Protein AF-S6B2M9-F1 (afdb_monomer)

Organism: Babesia bovis (NCBI:txid5865)

Mean predicted aligned error: 13.44 Å

Radius of gyration: 29.84 Å; Cα contacts (8 Å, |Δi|>4): 274; chains: 1; bounding box: 76×52×70 Å

Foldseek 3Di:
DDDDDDDDDPPDDVQVVQQVVQVVVVNGGGDDDDDDQDDQLDGPVRLDDDPVLVVVQVVCCVPVVDNPSVPSNDDDPLSNQVPFWEWEFDLQCLLVVLVQDFDKLVGTDDTDAPDDAQGWHFYAYPVGHTFAIWGAHDHPVCSVPDPIDGGTGGPGGDDHHPPGDNPPQVPPLSVVLVVCVVVVCADPVSDGDPSHDVCNVPPPDPPDDPDDPVVVVVVVPDDDDDDDDDDDDD

InterPro domains:
  IPR002478 PUA domain [PF01472] (85-158)
  IPR002478 PUA domain [SM00359] (85-159)
  IPR004521 Uncharacterised domain CHP00451 [TIGR00451] (76-151)
  IPR004802 tRNA pseudouridine synthase B family [PTHR23127] (2-219)
  IPR004802 tRNA pseudouridine synthase B family [TIGR00425] (3-169)
  IPR015947 PUA-like superfamily [SSF88697] (84-164)
  IPR020103 Pseudouridine synthase, catalytic domain superfamily [SSF55120] (2-82)
  IPR032819 tRNA pseudouridylate synthase B, C-terminal [PF16198] (15-81)
  IPR036974 PUA domain superfamily [G3DSA:2.30.130.10] (77-168)

Secondary structure (DSSP, 8-state):
---------TT--HHHHHHHHHHHTTS----------EETTEETTTT---HHHHHHHHHHHHHH---HHHHHHS--GGGGGTTSEEEEEPHHHHHHHHTTPPEEGGGEEEE-TTPPTT-EEEEE-TT--EEEEEEESS-HHHHHH-SSSEEEEEEEE-SPTTSS---TT-SHHHHHHHHHHHTTSB-TT--B-TT--HHHHHSS-----SS-THHHHHHHS---------PPP-

Solvent-accessible surface area (backbone atoms only — not comparable to full-atom values): 14420 Å² total; per-residue (Å²): 139,87,86,85,89,84,88,76,65,92,89,65,58,63,58,58,51,33,34,52,53,11,58,76,70,71,75,61,44,72,69,87,80,88,82,85,60,63,57,92,77,45,39,64,83,64,77,67,78,54,75,64,58,53,51,54,24,52,53,42,32,75,75,70,67,46,59,69,56,40,60,66,72,52,73,68,72,57,65,71,50,72,85,41,52,46,32,30,37,36,70,66,44,48,33,50,38,39,75,63,44,63,42,37,44,89,35,55,72,47,71,46,85,82,42,45,69,67,34,68,30,34,35,24,40,90,85,65,50,58,40,28,36,25,33,24,63,40,29,42,73,52,64,74,71,50,86,75,55,63,40,26,44,68,75,44,68,67,36,68,70,71,81,37,68,84,48,80,70,64,46,78,66,43,45,46,50,53,50,35,34,76,68,67,32,26,41,98,90,63,50,87,46,96,70,41,60,69,64,70,74,64,51,87,78,75,74,70,71,93,66,58,77,69,58,59,53,56,69,71,56,77,78,82,95,77,82,83,81,84,78,77,93,127

Nearest PDB structures (foldseek):
  8ouf-assembly1_C  TM=8.245E-01  e=5.187E-27  Homo sapiens
  8ouf-assembly1_G  TM=9.276E-01  e=8.550E-25  Homo sapiens
  7v9a-assembly1_C  TM=8.077E-01  e=1.267E-26  Homo sapiens
  3uai-assembly1_A  TM=8.338E-01  e=1.849E-25  Saccharomyces cerevisiae S288C
  7trc-assembly1_G  TM=9.290E-01  e=9.662E-24  Homo sapiens

pLDDT: mean 82.35, std 19.16, range [28.83, 96.75]

Sequence (234 aa):
MATFWVRCEAGTYIRTLCIHLGLLLGCGAHMQELRRVKSGHISEYDNMVTMHDVLDAQYLLDNTNDESYIRRVISPLERLLTDYKRIVVKDSCVNAICYGAKLMVPGVLRFENGIELHEQIVLITTKGEAIALGIAQMPTAVIASVDHGVVSVIKRVIMDRDTYSLRWGFGPRATEKKRLQSAGLLDEHGKPNEKTPASWTKSEGYLPPMIGEDAKKRVQEGEPEEDAPKSLKR

Structure (mmCIF, N/CA/C/O backbone):
data_AF-S6B2M9-F1
#
_entry.id   AF-S6B2M9-F1
#
loop_
_atom_site.group_PDB
_atom_site.id
_atom_site.type_symbol
_atom_site.label_atom_id
_atom_site.label_alt_id
_atom_site.label_comp_id
_atom_site.label_asym_id
_atom_site.label_entity_id
_atom_site.label_seq_id
_atom_site.pdbx_PDB_ins_code
_atom_site.Cartn_x
_atom_site.Cartn_y
_atom_site.Cartn_z
_atom_site.occupancy
_atom_site.B_iso_or_equiv
_atom_site.auth_seq_id
_atom_site.auth_comp_id
_atom_site.auth_asym_id
_atom_site.auth_atom_id
_atom_site.pdbx_PDB_model_num
ATOM 1 N N . MET A 1 1 ? -29.572 2.192 27.392 1.00 81.00 1 MET A N 1
ATOM 2 C CA . MET A 1 1 ? -28.198 2.092 26.855 1.00 81.00 1 MET A CA 1
ATOM 3 C C . MET A 1 1 ? -28.274 1.324 25.548 1.00 81.00 1 MET A C 1
ATOM 5 O O . MET A 1 1 ? -28.923 0.287 25.538 1.00 81.00 1 MET A O 1
ATOM 9 N N . ALA A 1 2 ? -27.713 1.852 24.460 1.00 89.50 2 ALA A N 1
ATOM 10 C CA . ALA A 1 2 ? -27.767 1.224 23.140 1.00 89.50 2 ALA A CA 1
ATOM 11 C C . ALA A 1 2 ? -26.347 1.057 22.590 1.00 89.50 2 ALA A C 1
ATOM 13 O O . ALA A 1 2 ? -25.556 1.996 22.638 1.00 89.50 2 ALA A O 1
ATOM 14 N N . THR A 1 3 ? -26.042 -0.129 22.069 1.00 94.25 3 THR A N 1
ATOM 15 C CA . THR A 1 3 ? -24.776 -0.456 21.403 1.00 94.25 3 THR A CA 1
ATOM 16 C C . THR A 1 3 ? -25.077 -0.854 19.967 1.00 94.25 3 THR A C 1
ATOM 18 O O . THR A 1 3 ? -25.912 -1.729 19.742 1.00 94.25 3 THR A O 1
ATOM 21 N N . PHE A 1 4 ? -24.415 -0.233 18.995 1.00 94.69 4 PHE A N 1
ATOM 22 C CA . PHE A 1 4 ? -24.618 -0.535 17.580 1.00 94.69 4 PHE A CA 1
ATOM 23 C C . PHE A 1 4 ? -23.295 -0.517 16.818 1.00 94.69 4 PHE A C 1
ATOM 25 O O . PHE A 1 4 ? -22.338 0.148 17.215 1.00 94.69 4 PHE A O 1
ATOM 32 N N . TRP A 1 5 ? -23.257 -1.253 15.709 1.00 95.12 5 TRP A N 1
ATOM 33 C CA . TRP A 1 5 ? -22.136 -1.252 14.780 1.00 95.12 5 TRP A CA 1
ATOM 34 C C . TRP A 1 5 ? -22.436 -0.321 13.608 1.00 95.12 5 TRP A C 1
ATOM 36 O O . TRP A 1 5 ? -23.552 -0.307 13.089 1.00 95.12 5 TRP A O 1
ATOM 46 N N . VAL A 1 6 ? -21.442 0.456 13.182 1.00 95.38 6 VAL A N 1
ATOM 47 C CA . VAL A 1 6 ? -21.587 1.426 12.095 1.00 95.38 6 VAL A CA 1
ATOM 48 C C . VAL A 1 6 ? -20.388 1.354 11.157 1.00 95.38 6 VAL A C 1
ATOM 50 O O . VAL A 1 6 ? -19.236 1.406 11.589 1.00 95.38 6 VAL A O 1
ATOM 53 N N . ARG A 1 7 ? -20.665 1.262 9.852 1.00 94.94 7 ARG A N 1
ATOM 54 C CA . ARG A 1 7 ? -19.686 1.479 8.784 1.00 94.94 7 ARG A CA 1
ATOM 55 C C . ARG A 1 7 ? -19.951 2.841 8.173 1.00 94.94 7 ARG A C 1
ATOM 57 O O . ARG A 1 7 ? -21.051 3.101 7.701 1.00 94.94 7 ARG A O 1
ATOM 64 N N . CYS A 1 8 ? -18.941 3.692 8.183 1.00 94.75 8 CYS A N 1
ATOM 65 C CA . CYS A 1 8 ? -19.037 5.052 7.681 1.00 94.75 8 CYS A CA 1
ATOM 66 C C . CYS A 1 8 ? -17.815 5.399 6.831 1.00 94.75 8 CYS A C 1
ATOM 68 O O . CYS A 1 8 ? -16.776 4.740 6.916 1.00 94.75 8 CYS A O 1
ATOM 70 N N . GLU A 1 9 ? -17.942 6.444 6.020 1.00 95.00 9 GLU A N 1
ATOM 71 C CA . GLU A 1 9 ? -16.821 7.012 5.277 1.00 95.00 9 GLU A CA 1
ATOM 72 C C . GLU A 1 9 ? -15.861 7.757 6.222 1.00 95.00 9 GLU A C 1
ATOM 74 O O . GLU A 1 9 ? -16.238 8.182 7.326 1.00 95.00 9 GLU A O 1
ATOM 79 N N . ALA A 1 10 ? -14.606 7.915 5.794 1.00 92.25 10 ALA A N 1
ATOM 80 C CA . ALA A 1 10 ? -13.630 8.739 6.493 1.00 92.25 10 ALA A CA 1
ATOM 81 C C . ALA A 1 10 ? -14.160 10.174 6.668 1.00 92.25 10 ALA A C 1
ATOM 83 O O . ALA A 1 10 ? -14.738 10.751 5.755 1.00 92.25 10 ALA A O 1
ATOM 84 N N . GLY A 1 11 ? -13.972 10.746 7.859 1.00 93.56 11 GLY A N 1
ATOM 85 C CA . GLY A 1 11 ? -14.482 12.082 8.197 1.00 93.56 11 GLY A CA 1
ATOM 86 C C . GLY A 1 11 ? -15.878 12.101 8.831 1.00 93.56 11 GLY A C 1
ATOM 87 O O . GLY A 1 11 ? -16.334 13.159 9.257 1.00 93.56 11 GLY A O 1
ATOM 88 N N . THR A 1 12 ? -16.545 10.952 8.974 1.00 94.62 12 THR A N 1
ATOM 89 C CA . THR A 1 12 ? -17.842 10.892 9.665 1.00 94.62 12 THR A CA 1
ATOM 90 C C . THR A 1 12 ? -17.681 11.082 11.178 1.00 94.62 12 THR A C 1
ATOM 92 O O . THR A 1 12 ? -16.989 10.316 11.851 1.00 94.62 12 THR A O 1
ATOM 95 N N . TYR A 1 13 ? -18.377 12.069 11.746 1.00 95.69 13 TYR A N 1
ATOM 96 C CA . TYR A 1 13 ? -18.369 12.343 13.185 1.00 95.69 13 TYR A CA 1
ATOM 97 C C . TYR A 1 13 ? -19.418 11.499 13.925 1.00 95.69 13 TYR A C 1
ATOM 99 O O . TYR A 1 13 ? -20.584 11.883 14.030 1.00 95.69 13 TYR A O 1
ATOM 107 N N . ILE A 1 14 ? -18.995 10.370 14.507 1.00 95.75 14 ILE A N 1
ATOM 108 C CA . ILE A 1 14 ? -19.893 9.452 15.242 1.00 95.75 14 ILE A CA 1
ATOM 109 C C . ILE A 1 14 ? -20.592 10.131 16.429 1.00 95.75 14 ILE A C 1
ATOM 111 O O . ILE A 1 14 ? -21.757 9.861 16.702 1.00 95.75 14 ILE A O 1
ATOM 115 N N . ARG A 1 15 ? -19.931 11.083 17.097 1.00 95.50 15 ARG A N 1
ATOM 116 C CA . ARG A 1 15 ? -20.553 11.865 18.177 1.00 95.50 15 ARG A CA 1
ATOM 117 C C . ARG A 1 15 ? -21.795 12.622 17.694 1.00 95.50 15 ARG A C 1
ATOM 119 O O . ARG A 1 15 ? -22.823 12.595 18.363 1.00 95.50 15 ARG A O 1
ATOM 126 N N . THR A 1 16 ? -21.696 13.270 16.535 1.00 95.56 16 THR A N 1
ATOM 127 C CA . THR A 1 16 ? -22.800 14.017 15.920 1.00 95.56 16 THR A CA 1
ATOM 128 C C . THR A 1 16 ? -23.916 13.075 15.480 1.00 95.56 16 THR A C 1
ATOM 130 O O . THR A 1 16 ? -25.085 13.377 15.697 1.00 95.56 16 THR A O 1
ATOM 133 N N . LEU A 1 17 ? -23.566 11.895 14.955 1.00 95.00 17 LEU A N 1
ATOM 134 C CA . LEU A 1 17 ? -24.538 10.851 14.629 1.00 95.00 17 LEU A CA 1
ATOM 135 C C . LEU A 1 17 ? -25.362 10.438 15.860 1.00 95.00 17 LEU A C 1
ATOM 137 O O . LEU A 1 17 ? -26.585 10.366 15.768 1.00 95.00 17 LEU A O 1
ATOM 141 N N . CYS A 1 18 ? -24.725 10.230 17.017 1.00 95.19 18 CYS A N 1
ATOM 142 C CA . CYS A 1 18 ? -25.442 9.913 18.256 1.00 95.19 18 CYS A CA 1
ATOM 143 C C . CYS A 1 18 ? -26.417 11.029 18.661 1.00 95.19 18 CYS A C 1
ATOM 145 O O . CYS A 1 18 ? -27.552 10.733 19.021 1.00 95.19 18 CYS A O 1
ATOM 147 N N . ILE A 1 19 ? -26.014 12.300 18.551 1.00 95.75 19 ILE A N 1
ATOM 148 C CA . ILE A 1 19 ? -26.897 13.444 18.839 1.00 95.75 19 ILE A CA 1
ATOM 149 C C . ILE A 1 19 ? -28.095 13.454 17.882 1.00 95.75 19 ILE A C 1
ATOM 151 O O . ILE A 1 19 ? -29.233 13.583 18.327 1.00 95.75 19 ILE A O 1
ATOM 155 N N . HIS A 1 20 ? -27.861 13.267 16.580 1.00 96.00 20 HIS A N 1
ATOM 156 C CA . HIS A 1 20 ? -28.924 13.242 15.571 1.00 96.00 20 HIS A CA 1
ATOM 157 C C . HIS A 1 20 ? -29.923 12.104 15.812 1.00 96.00 20 HIS A C 1
ATOM 159 O O . HIS A 1 20 ? -31.129 12.325 15.717 1.00 96.00 20 HIS A O 1
ATOM 165 N N . LEU A 1 21 ? -29.448 10.911 16.185 1.00 94.62 21 LEU A N 1
ATOM 166 C CA . LEU A 1 21 ? -30.315 9.794 16.575 1.00 94.62 21 LEU A CA 1
ATOM 167 C C . LEU A 1 21 ? -31.164 10.141 17.804 1.00 94.62 21 LEU A C 1
ATOM 169 O O . LEU A 1 21 ? -32.352 9.834 17.841 1.00 94.62 21 LEU A O 1
ATOM 173 N N . GLY A 1 22 ? -30.581 10.830 18.785 1.00 95.06 22 GLY A N 1
ATOM 174 C CA . GLY A 1 22 ? -31.303 11.311 19.961 1.00 95.06 22 GLY A CA 1
ATOM 175 C C . GLY A 1 22 ? -32.384 12.344 19.646 1.00 95.06 22 GLY A C 1
ATOM 176 O O . GLY A 1 22 ? -33.454 12.304 20.251 1.00 95.06 22 GLY A O 1
ATOM 177 N N . LEU A 1 23 ? -32.124 13.246 18.692 1.00 95.94 23 LEU A N 1
ATOM 178 C CA . LEU A 1 23 ? -33.102 14.227 18.211 1.00 95.94 23 LEU A CA 1
ATOM 179 C C . LEU A 1 23 ? -34.256 13.549 17.459 1.00 95.94 23 LEU A C 1
ATOM 181 O O . LEU A 1 23 ? -35.411 13.880 17.704 1.00 95.94 23 LEU A O 1
ATOM 185 N N . LEU A 1 24 ? -33.956 12.564 16.603 1.00 96.12 24 LEU A N 1
ATOM 186 C CA . LEU A 1 24 ? -34.957 11.760 15.883 1.00 96.12 24 LEU A CA 1
ATOM 187 C C . LEU A 1 24 ? -35.875 10.971 16.827 1.00 96.12 24 LEU A C 1
ATOM 189 O O . LEU A 1 24 ? -37.061 10.826 16.551 1.00 96.12 24 LEU A O 1
ATOM 193 N N . LEU A 1 25 ? -35.333 10.475 17.940 1.00 95.19 25 LEU A N 1
ATOM 194 C CA . LEU A 1 25 ? -36.085 9.734 18.956 1.00 95.19 25 LEU A CA 1
ATOM 195 C C . LEU A 1 25 ? -36.820 10.641 19.960 1.00 95.19 25 LEU A C 1
ATOM 197 O O . LEU A 1 25 ? -37.611 10.145 20.758 1.00 95.19 25 LEU A O 1
ATOM 201 N N . GLY A 1 26 ? -36.552 11.950 19.965 1.00 95.19 26 GLY A N 1
ATOM 202 C CA . GLY A 1 26 ? -37.185 12.927 20.859 1.00 95.19 26 GLY A CA 1
ATOM 203 C C . GLY A 1 26 ? -36.723 12.890 22.324 1.00 95.19 26 GLY A C 1
ATOM 204 O O . GLY A 1 26 ? -37.100 13.766 23.096 1.00 95.19 26 GLY A O 1
ATOM 205 N N . CYS A 1 27 ? -35.895 11.920 22.723 1.00 94.31 27 CYS A N 1
ATOM 206 C CA . CYS A 1 27 ? -35.385 11.784 24.093 1.00 94.31 27 CYS A CA 1
ATOM 207 C C . CYS A 1 27 ? -33.998 12.412 24.315 1.00 94.31 27 CYS A C 1
ATOM 209 O O . CYS A 1 27 ? -33.579 12.573 25.460 1.00 94.31 27 CYS A O 1
ATOM 211 N N . GLY A 1 28 ? -33.292 12.778 23.239 1.00 93.56 28 GLY A N 1
ATOM 212 C CA . GLY A 1 28 ? -31.895 13.205 23.298 1.00 93.56 28 GLY A CA 1
ATOM 213 C C . GLY A 1 28 ? -30.932 12.031 23.522 1.00 93.56 28 GLY A C 1
ATOM 214 O O . GLY A 1 28 ? -31.248 11.041 24.177 1.00 93.56 28 GLY A O 1
ATOM 215 N N . ALA A 1 29 ? -29.730 12.122 22.954 1.00 95.00 29 ALA A N 1
ATOM 216 C CA . ALA A 1 29 ? -28.699 11.102 23.113 1.00 95.00 29 ALA A CA 1
ATOM 217 C C . ALA A 1 29 ? -27.304 11.723 23.035 1.00 95.00 29 ALA A C 1
ATOM 219 O O . ALA A 1 29 ? -27.078 12.723 22.354 1.00 95.00 29 ALA A O 1
ATOM 220 N N . HIS A 1 30 ? -26.361 11.107 23.739 1.00 94.62 30 HIS A N 1
ATOM 221 C CA . HIS A 1 30 ? -24.951 11.470 23.724 1.00 94.62 30 HIS A CA 1
ATOM 222 C C . HIS A 1 30 ? -24.101 10.204 23.611 1.00 94.62 30 HIS A C 1
ATOM 224 O O . HIS A 1 30 ? -24.553 9.098 23.908 1.00 94.62 30 HIS A O 1
ATOM 230 N N . MET A 1 31 ? -22.870 10.360 23.130 1.00 95.88 31 MET A N 1
ATOM 231 C CA . MET A 1 31 ? -21.942 9.246 22.964 1.00 95.88 31 MET A CA 1
ATOM 232 C C . MET A 1 31 ? -21.274 8.929 24.303 1.00 95.88 31 MET A C 1
ATOM 234 O O . MET A 1 31 ? -20.547 9.773 24.822 1.00 95.88 31 MET A O 1
ATOM 238 N N . GLN A 1 32 ? -21.510 7.725 24.821 1.00 95.25 32 GLN A N 1
ATOM 239 C CA . GLN A 1 32 ? -20.906 7.248 26.067 1.00 95.25 32 GLN A CA 1
ATOM 240 C C . GLN A 1 32 ? -19.494 6.698 25.823 1.00 95.25 32 GLN A C 1
ATOM 242 O O . GLN A 1 32 ? -18.523 7.178 26.395 1.00 95.25 32 GLN A O 1
ATOM 247 N N . GLU A 1 33 ? -19.375 5.727 24.917 1.00 96.06 33 GLU A N 1
ATOM 248 C CA . GLU A 1 33 ? -18.121 5.055 24.571 1.00 96.06 33 GLU A CA 1
ATOM 249 C C . GLU A 1 33 ? -18.022 4.870 23.056 1.00 96.06 33 GLU A C 1
ATOM 251 O O . GLU A 1 33 ? -19.031 4.783 22.351 1.00 96.06 33 GLU A O 1
ATOM 256 N N . LEU A 1 34 ? -16.791 4.821 22.546 1.00 95.75 34 LEU A N 1
ATOM 257 C CA . LEU A 1 34 ? -16.508 4.581 21.136 1.00 95.75 34 LEU A CA 1
ATOM 258 C C . LEU A 1 34 ? -15.269 3.701 21.004 1.00 95.75 34 LEU A C 1
ATOM 260 O O . LEU A 1 34 ? -14.184 4.075 21.443 1.00 95.75 34 LEU A O 1
ATOM 264 N N . ARG A 1 35 ? -15.421 2.569 20.316 1.00 95.19 35 ARG A N 1
ATOM 265 C CA . ARG A 1 35 ? -14.314 1.700 19.914 1.00 95.19 35 ARG A CA 1
ATOM 266 C C . ARG A 1 35 ? -14.255 1.623 18.394 1.00 95.19 35 ARG A C 1
ATOM 268 O O . ARG A 1 35 ? -15.231 1.255 17.745 1.00 95.19 35 ARG A O 1
ATOM 275 N N . ARG A 1 36 ? -13.098 1.944 17.814 1.00 95.19 36 ARG A N 1
ATOM 276 C CA . ARG A 1 36 ? -12.859 1.784 16.374 1.00 95.19 36 ARG A CA 1
ATOM 277 C C . ARG A 1 36 ? -12.379 0.361 16.091 1.00 95.19 36 ARG A C 1
ATOM 279 O O . ARG A 1 36 ? -11.248 0.028 16.415 1.00 95.19 36 ARG A O 1
ATOM 286 N N . VAL A 1 37 ? -13.238 -0.440 15.465 1.00 94.81 37 VAL A N 1
ATOM 287 C CA . VAL A 1 37 ? -12.990 -1.865 15.161 1.00 94.81 37 VAL A CA 1
ATOM 288 C C . VAL A 1 37 ? -12.178 -2.068 13.872 1.00 94.81 37 VAL A C 1
ATOM 290 O O . VAL A 1 37 ? -11.479 -3.067 13.719 1.00 94.81 37 VAL A O 1
ATOM 293 N N . LYS A 1 38 ? -12.251 -1.121 12.926 1.00 93.50 38 LYS A N 1
ATOM 294 C CA . LYS A 1 38 ? -11.555 -1.199 11.633 1.00 93.50 38 LYS A CA 1
ATOM 295 C C . LYS A 1 38 ? -11.110 0.181 11.155 1.00 93.50 38 LYS A C 1
ATOM 297 O O . LYS A 1 38 ? -11.831 1.162 11.331 1.00 93.50 38 LYS A O 1
ATOM 302 N N . SER A 1 39 ? -9.937 0.247 10.533 1.00 91.81 39 SER A N 1
ATOM 303 C CA . SER A 1 39 ? -9.416 1.434 9.854 1.00 91.81 39 SER A CA 1
ATOM 304 C C . SER A 1 39 ? -8.766 1.026 8.535 1.00 91.81 39 SER A C 1
ATOM 306 O O . SER A 1 39 ? -7.741 0.346 8.526 1.00 91.81 39 SER A O 1
ATOM 308 N N . GLY A 1 40 ? -9.362 1.432 7.410 1.00 88.75 40 GLY A N 1
ATOM 309 C CA . GLY A 1 40 ? -8.912 0.999 6.086 1.00 88.75 40 GLY A CA 1
ATOM 310 C C . GLY A 1 40 ? -8.910 -0.527 5.974 1.00 88.75 40 GLY A C 1
ATOM 311 O O . GLY A 1 40 ? -9.939 -1.167 6.196 1.00 88.75 40 GLY A O 1
ATOM 312 N N . HIS A 1 41 ? -7.747 -1.098 5.667 1.00 86.75 41 HIS A N 1
ATOM 313 C CA . HIS A 1 41 ? -7.544 -2.542 5.534 1.00 86.75 41 HIS A CA 1
ATOM 314 C C . HIS A 1 41 ? -7.137 -3.264 6.828 1.00 86.75 41 HIS A C 1
ATOM 316 O O . HIS A 1 41 ? -6.983 -4.478 6.806 1.00 86.75 41 HIS A O 1
ATOM 322 N N . ILE A 1 42 ? -7.002 -2.553 7.952 1.00 91.12 42 ILE A N 1
ATOM 323 C CA . ILE A 1 42 ? -6.607 -3.143 9.238 1.00 91.12 42 ILE A CA 1
ATOM 324 C C . ILE A 1 42 ? -7.829 -3.235 10.153 1.00 91.12 42 ILE A C 1
ATOM 326 O O . ILE A 1 42 ? -8.464 -2.217 10.454 1.00 91.12 42 ILE A O 1
ATOM 330 N N . SER A 1 43 ? -8.159 -4.445 10.600 1.00 92.25 43 SER A N 1
ATOM 331 C CA . SER A 1 43 ? -9.145 -4.698 11.654 1.00 92.25 43 SER A CA 1
ATOM 332 C C . SER A 1 43 ? -8.483 -5.031 12.995 1.00 92.25 43 SER A C 1
ATOM 334 O O . SER A 1 43 ? -7.283 -5.285 13.068 1.00 92.25 43 SER A O 1
ATOM 336 N N . GLU A 1 44 ? -9.270 -5.050 14.071 1.00 93.12 44 GLU A N 1
ATOM 337 C CA . GLU A 1 44 ? -8.800 -5.456 15.404 1.00 93.12 44 GLU A CA 1
ATOM 338 C C . GLU A 1 44 ? -8.314 -6.913 15.484 1.00 93.12 44 GLU A C 1
ATOM 340 O O . GLU A 1 44 ? -7.566 -7.259 16.395 1.00 93.12 44 GLU A O 1
ATOM 345 N N . TYR A 1 45 ? -8.699 -7.754 14.522 1.00 91.06 45 TYR A N 1
ATOM 346 C CA . TYR A 1 45 ? -8.255 -9.145 14.429 1.00 91.06 45 TYR A CA 1
ATOM 347 C C . TYR A 1 45 ? -6.935 -9.290 13.651 1.00 91.06 45 TYR A C 1
ATOM 349 O O . TYR A 1 45 ? -6.273 -10.323 13.740 1.00 91.06 45 TYR A O 1
ATOM 357 N N . ASP A 1 46 ? -6.513 -8.248 12.928 1.00 87.12 46 ASP A N 1
ATOM 358 C CA . ASP A 1 46 ? -5.354 -8.273 12.031 1.00 87.12 46 ASP A CA 1
ATOM 359 C C . ASP A 1 46 ? -4.062 -7.842 12.743 1.00 87.12 46 ASP A C 1
ATOM 361 O O . ASP A 1 46 ? -3.437 -6.847 12.375 1.00 87.12 46 ASP A O 1
ATOM 365 N N . ASN A 1 47 ? -3.628 -8.622 13.741 1.00 89.00 47 ASN A N 1
ATOM 366 C CA . ASN A 1 47 ? -2.397 -8.377 14.513 1.00 89.00 47 ASN A CA 1
ATOM 367 C C . ASN A 1 47 ? -2.402 -7.019 15.248 1.00 89.00 47 ASN A C 1
ATOM 369 O O . ASN A 1 47 ? -1.473 -6.221 15.127 1.00 89.00 47 ASN A O 1
ATOM 373 N N . MET A 1 48 ? -3.472 -6.748 16.003 1.00 92.69 48 MET A N 1
ATOM 374 C CA . MET A 1 48 ? -3.545 -5.586 16.889 1.00 92.69 48 MET A CA 1
ATOM 375 C C . MET A 1 48 ? -2.615 -5.785 18.092 1.00 92.69 48 MET A C 1
ATOM 377 O O . MET A 1 48 ? -2.756 -6.753 18.836 1.00 92.69 48 MET A O 1
ATOM 381 N N . VAL A 1 49 ? -1.690 -4.847 18.281 1.00 94.31 49 VAL A N 1
ATOM 382 C CA . VAL A 1 49 ? -0.698 -4.847 19.365 1.00 94.31 49 VAL A CA 1
ATOM 383 C C . VAL A 1 49 ? -0.988 -3.743 20.374 1.00 94.31 49 VAL A C 1
ATOM 385 O O . VAL A 1 49 ? -1.588 -2.716 20.042 1.00 94.31 49 VAL A O 1
ATOM 388 N N . THR A 1 50 ? -0.566 -3.953 21.615 1.00 95.69 50 THR A N 1
ATOM 389 C CA . THR A 1 50 ? -0.667 -2.966 22.692 1.00 95.69 50 THR A CA 1
ATOM 390 C C . THR A 1 50 ? 0.642 -2.196 22.864 1.00 95.69 50 THR A C 1
ATOM 392 O O . THR A 1 50 ? 1.696 -2.602 22.383 1.00 95.69 50 THR A O 1
ATOM 395 N N . MET A 1 51 ? 0.596 -1.075 23.591 1.00 95.88 51 MET A N 1
ATOM 396 C CA . MET A 1 51 ? 1.809 -0.310 23.915 1.00 95.88 51 MET A CA 1
ATOM 397 C C . MET A 1 51 ? 2.794 -1.098 24.788 1.00 95.88 51 MET A C 1
ATOM 399 O O . MET A 1 51 ? 3.994 -0.850 24.715 1.00 95.88 51 MET A O 1
ATOM 403 N N . HIS A 1 52 ? 2.299 -2.046 25.587 1.00 96.69 52 HIS A N 1
ATOM 404 C CA . HIS A 1 52 ? 3.144 -2.933 26.384 1.00 96.69 52 HIS A CA 1
ATOM 405 C C . HIS A 1 52 ? 3.944 -3.879 25.484 1.00 96.69 52 HIS A C 1
ATOM 407 O O . HIS A 1 52 ? 5.155 -3.975 25.640 1.00 96.69 52 HIS A O 1
ATOM 413 N N . ASP A 1 53 ? 3.305 -4.456 24.462 1.00 95.19 53 ASP A N 1
ATOM 414 C CA . ASP A 1 53 ? 3.987 -5.338 23.505 1.00 95.19 53 ASP A CA 1
ATOM 415 C C . ASP A 1 53 ? 5.114 -4.609 22.755 1.00 95.19 53 ASP A C 1
ATOM 417 O O . ASP A 1 53 ? 6.168 -5.186 22.500 1.00 95.19 53 ASP A O 1
ATOM 421 N N . VAL A 1 54 ? 4.916 -3.326 22.424 1.00 95.81 54 VAL A N 1
ATOM 422 C CA . VAL A 1 54 ? 5.940 -2.491 21.771 1.00 95.81 54 VAL A CA 1
ATOM 423 C C . VAL A 1 54 ? 7.138 -2.255 22.696 1.00 95.81 54 VAL A C 1
ATOM 425 O O . VAL A 1 54 ? 8.280 -2.342 22.247 1.00 95.81 54 VAL A O 1
ATOM 428 N N . LEU A 1 55 ? 6.889 -1.968 23.978 1.00 96.00 55 LEU A N 1
ATOM 429 C CA . LEU A 1 55 ? 7.944 -1.764 24.974 1.00 96.00 55 LEU A CA 1
ATOM 430 C C . LEU A 1 55 ? 8.768 -3.039 25.176 1.00 96.00 55 LEU A C 1
ATOM 432 O O . LEU A 1 55 ? 9.997 -2.994 25.139 1.00 96.00 55 LEU A O 1
ATOM 436 N N . ASP A 1 56 ? 8.088 -4.170 25.339 1.00 95.00 56 ASP A N 1
ATOM 437 C CA . ASP A 1 56 ? 8.721 -5.469 25.552 1.00 95.00 56 ASP A CA 1
ATOM 438 C C . ASP A 1 56 ? 9.523 -5.906 24.315 1.00 95.00 56 ASP A C 1
ATOM 440 O O . ASP A 1 56 ? 10.628 -6.437 24.438 1.00 95.00 56 ASP A O 1
ATOM 444 N N . ALA A 1 57 ? 9.014 -5.623 23.110 1.00 94.81 57 ALA A N 1
ATOM 445 C CA . ALA A 1 57 ? 9.724 -5.872 21.856 1.00 94.81 57 ALA A CA 1
ATOM 446 C C . ALA A 1 57 ? 11.017 -5.071 21.733 1.00 94.81 57 ALA A C 1
ATOM 448 O O . ALA A 1 57 ? 12.037 -5.631 21.328 1.00 94.81 57 ALA A O 1
ATOM 449 N N . GLN A 1 58 ? 10.996 -3.796 22.116 1.00 95.00 58 GLN A N 1
ATOM 450 C CA . GLN A 1 58 ? 12.202 -2.977 22.117 1.00 95.00 58 GLN A CA 1
ATOM 451 C C . GLN A 1 58 ? 13.211 -3.470 23.164 1.00 95.00 58 GLN A C 1
ATOM 453 O O . GLN A 1 58 ? 14.394 -3.607 22.864 1.00 95.00 58 GLN A O 1
ATOM 458 N N . TYR A 1 59 ? 12.745 -3.805 24.371 1.00 95.19 59 TYR A N 1
ATOM 459 C CA . TYR A 1 59 ? 13.612 -4.292 25.443 1.00 95.19 59 TYR A CA 1
ATOM 460 C C . TYR A 1 59 ? 14.333 -5.597 25.071 1.00 95.19 59 TYR A C 1
ATOM 462 O O . TYR A 1 59 ? 15.525 -5.741 25.342 1.00 95.19 59 TYR A O 1
ATOM 470 N N . LEU A 1 60 ? 13.641 -6.557 24.449 1.00 94.50 60 LEU A N 1
ATOM 471 C CA . LEU A 1 60 ? 14.278 -7.800 24.002 1.00 94.50 60 LEU A CA 1
ATOM 472 C C . LEU A 1 60 ? 15.314 -7.549 22.905 1.00 94.50 60 LEU A C 1
ATOM 474 O O . LEU A 1 60 ? 16.409 -8.103 22.972 1.00 94.50 60 LEU A O 1
ATOM 478 N N . LEU A 1 61 ? 15.016 -6.670 21.947 1.00 94.69 61 LEU A N 1
ATOM 479 C CA . LEU A 1 61 ? 15.979 -6.309 20.911 1.00 94.69 61 LEU A CA 1
ATOM 480 C C . LEU A 1 61 ? 17.278 -5.761 21.525 1.00 94.69 61 LEU A C 1
ATOM 482 O O . LEU A 1 61 ? 18.359 -6.219 21.168 1.00 94.69 61 LEU A O 1
ATOM 486 N N . ASP A 1 62 ? 17.173 -4.855 22.497 1.00 95.69 62 ASP A N 1
ATOM 487 C CA . ASP A 1 62 ? 18.339 -4.192 23.089 1.00 95.69 62 ASP A CA 1
ATOM 488 C C . ASP A 1 62 ? 19.182 -5.124 23.980 1.00 95.69 62 ASP A C 1
ATOM 490 O O . ASP A 1 62 ? 20.405 -4.991 24.037 1.00 95.69 62 ASP A O 1
ATOM 494 N N . ASN A 1 63 ? 18.556 -6.083 24.673 1.00 95.94 63 ASN A N 1
ATOM 495 C CA . ASN A 1 63 ? 19.261 -6.950 25.628 1.00 95.94 63 ASN A CA 1
ATOM 496 C C . ASN A 1 63 ? 19.722 -8.283 25.039 1.00 95.94 63 ASN A C 1
ATOM 498 O O . ASN A 1 63 ? 20.777 -8.790 25.422 1.00 95.94 63 ASN A O 1
ATOM 502 N N . THR A 1 64 ? 18.927 -8.887 24.153 1.00 93.69 64 THR A N 1
ATOM 503 C CA . THR A 1 64 ? 19.197 -10.225 23.609 1.00 93.69 64 THR A CA 1
ATOM 504 C C . THR A 1 64 ? 19.503 -10.217 22.113 1.00 93.69 64 THR A C 1
ATOM 506 O O . THR A 1 64 ? 19.879 -11.265 21.590 1.00 93.69 64 THR A O 1
ATOM 509 N N . ASN A 1 65 ? 19.396 -9.066 21.428 1.00 91.94 65 ASN A N 1
ATOM 510 C CA . ASN A 1 65 ? 19.489 -8.943 19.965 1.00 91.94 65 ASN A CA 1
ATOM 511 C C . ASN A 1 65 ? 18.517 -9.872 19.208 1.00 91.94 65 ASN A C 1
ATOM 513 O O . ASN A 1 65 ? 18.770 -10.240 18.060 1.00 91.94 65 ASN A O 1
ATOM 517 N N . ASP A 1 66 ? 17.405 -10.272 19.833 1.00 92.62 66 ASP A N 1
ATOM 518 C CA . ASP A 1 66 ? 16.382 -11.075 19.163 1.00 92.62 66 ASP A CA 1
ATOM 519 C C . ASP A 1 66 ? 15.388 -10.172 18.415 1.00 92.62 66 ASP A C 1
ATOM 521 O O . ASP A 1 66 ? 14.590 -9.448 19.010 1.00 92.62 66 ASP A O 1
ATOM 525 N N . GLU A 1 67 ? 15.416 -10.235 17.083 1.00 93.62 67 GLU A N 1
ATOM 526 C CA . GLU A 1 67 ? 14.522 -9.465 16.212 1.00 93.62 67 GLU A CA 1
ATOM 527 C C . GLU A 1 67 ? 13.138 -10.110 16.016 1.00 93.62 67 GLU A C 1
ATOM 529 O O . GLU A 1 67 ? 12.258 -9.523 15.378 1.00 93.62 67 GLU A O 1
ATOM 534 N N . SER A 1 68 ? 12.917 -11.332 16.504 1.00 93.31 68 SER A N 1
ATOM 535 C CA . SER A 1 68 ? 11.689 -12.078 16.217 1.00 93.31 68 SER A CA 1
ATOM 536 C C . SER A 1 68 ? 10.436 -11.348 16.714 1.00 93.31 68 SER A C 1
ATOM 538 O O . SER A 1 68 ? 9.429 -11.270 16.002 1.00 93.31 68 SER A O 1
ATOM 540 N N . TYR A 1 69 ? 10.514 -10.747 17.905 1.00 93.19 69 TYR A N 1
ATOM 541 C CA . TYR A 1 69 ? 9.372 -10.086 18.523 1.00 93.19 69 TYR A CA 1
ATOM 542 C C . TYR A 1 69 ? 9.065 -8.730 17.875 1.00 93.19 69 TYR A C 1
ATOM 544 O O . TYR A 1 69 ? 7.912 -8.464 17.526 1.00 93.19 69 TYR A O 1
ATOM 552 N N . ILE A 1 70 ? 10.087 -7.917 17.582 1.00 94.38 70 ILE A N 1
ATOM 553 C CA . ILE A 1 70 ? 9.894 -6.619 16.914 1.00 94.38 70 ILE A CA 1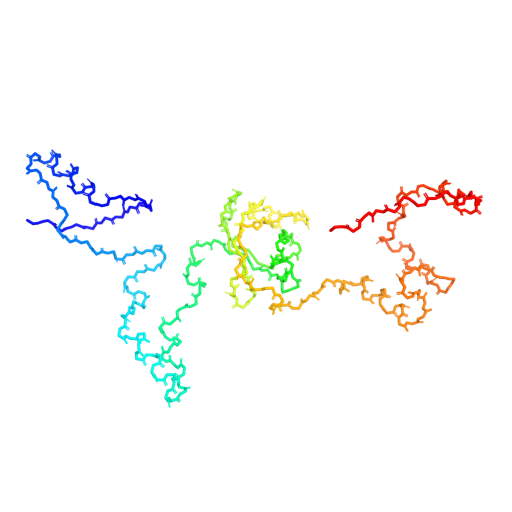
ATOM 554 C C . ILE A 1 70 ? 9.340 -6.784 15.489 1.00 94.38 70 ILE A C 1
ATOM 556 O O . ILE A 1 70 ? 8.446 -6.040 15.083 1.00 94.38 70 ILE A O 1
ATOM 560 N N . ARG A 1 71 ? 9.775 -7.819 14.754 1.00 93.06 71 ARG A N 1
ATOM 561 C CA . ARG A 1 71 ? 9.254 -8.152 13.414 1.00 93.06 71 ARG A CA 1
ATOM 562 C C . ARG A 1 71 ? 7.802 -8.637 13.430 1.00 93.06 71 ARG A C 1
ATOM 564 O O . ARG A 1 71 ? 7.136 -8.583 12.400 1.00 93.06 71 ARG A O 1
ATOM 571 N N . ARG A 1 72 ? 7.295 -9.111 14.573 1.00 91.38 72 ARG A N 1
ATOM 572 C CA . ARG A 1 72 ? 5.870 -9.432 14.753 1.00 91.38 72 ARG A CA 1
ATOM 573 C C . ARG A 1 72 ? 5.043 -8.181 15.039 1.00 91.38 72 ARG A C 1
ATOM 575 O O . ARG A 1 72 ? 3.918 -8.077 14.551 1.00 91.38 72 ARG A O 1
ATOM 582 N N . VAL A 1 73 ? 5.582 -7.255 15.831 1.00 94.06 73 VAL A N 1
ATOM 583 C CA . VAL A 1 73 ? 4.910 -5.998 16.191 1.00 94.06 73 VAL A CA 1
ATOM 584 C C . VAL A 1 73 ? 4.803 -5.070 14.979 1.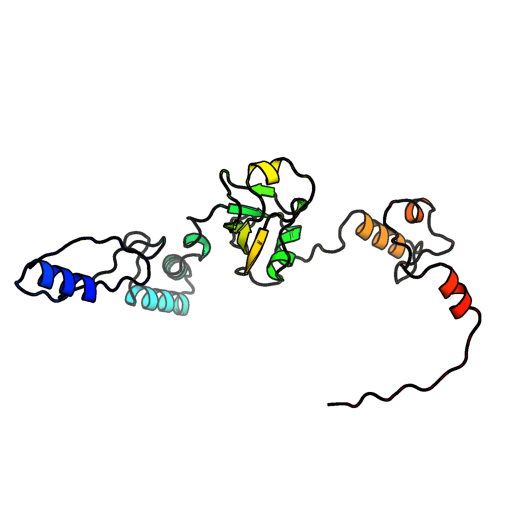00 94.06 73 VAL A C 1
ATOM 586 O O . VAL A 1 73 ? 3.740 -4.508 14.713 1.00 94.06 73 VAL A O 1
ATOM 589 N N . ILE A 1 74 ? 5.880 -4.943 14.203 1.00 93.38 74 ILE A N 1
ATOM 590 C CA . ILE A 1 74 ? 5.937 -4.070 13.029 1.00 93.38 74 ILE A CA 1
ATOM 591 C C . ILE A 1 74 ? 5.497 -4.845 11.787 1.00 93.38 74 ILE A C 1
AT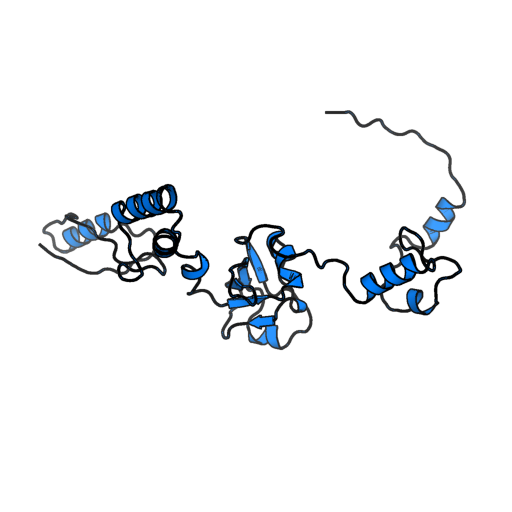OM 593 O O . ILE A 1 74 ? 6.161 -5.774 11.338 1.00 93.38 74 ILE A O 1
ATOM 597 N N . SER A 1 75 ? 4.372 -4.436 11.200 1.00 91.50 75 SER A N 1
ATOM 598 C CA . SER A 1 75 ? 3.892 -4.990 9.930 1.00 91.50 75 SER A CA 1
ATOM 599 C C . SER A 1 75 ? 4.432 -4.206 8.726 1.00 91.50 75 SER A C 1
ATOM 601 O O . SER A 1 75 ? 4.569 -2.983 8.814 1.00 91.50 75 SER A O 1
ATOM 603 N N . PRO A 1 76 ? 4.685 -4.871 7.584 1.00 93.19 76 PRO A N 1
ATOM 604 C CA . PRO A 1 76 ? 5.114 -4.204 6.358 1.00 93.19 76 PRO A CA 1
ATOM 605 C C . PRO A 1 76 ? 4.006 -3.305 5.790 1.00 93.19 76 PRO A C 1
ATOM 607 O O . PRO A 1 76 ? 2.813 -3.614 5.900 1.00 93.19 76 PRO A O 1
ATOM 610 N N . LEU A 1 77 ? 4.400 -2.198 5.155 1.00 92.19 77 LEU A N 1
ATOM 611 C CA . LEU A 1 77 ? 3.472 -1.186 4.636 1.00 92.19 77 LEU A CA 1
ATOM 612 C C . LEU A 1 77 ? 2.585 -1.722 3.505 1.00 92.19 77 LEU A C 1
ATOM 614 O O . LEU A 1 77 ? 1.465 -1.249 3.319 1.00 92.19 77 LEU A O 1
ATOM 618 N N . GLU A 1 78 ? 3.051 -2.746 2.788 1.00 92.69 78 GLU A N 1
ATOM 619 C CA . GLU A 1 78 ? 2.337 -3.446 1.720 1.00 92.69 78 GLU A CA 1
ATOM 620 C C . GLU A 1 78 ? 0.971 -3.962 2.185 1.00 92.69 78 GLU A C 1
ATOM 622 O O . GLU A 1 78 ? 0.029 -4.017 1.394 1.00 92.69 78 GLU A O 1
ATOM 627 N N . ARG A 1 79 ? 0.821 -4.274 3.481 1.00 91.31 79 ARG A N 1
ATOM 628 C CA . ARG A 1 79 ? -0.454 -4.715 4.065 1.00 91.31 79 ARG A CA 1
ATOM 629 C C . ARG A 1 79 ? -1.564 -3.667 3.916 1.00 91.31 79 ARG A C 1
ATOM 631 O O . ARG A 1 79 ? -2.731 -4.035 3.829 1.00 91.31 79 ARG A O 1
ATOM 638 N N . LEU A 1 80 ? -1.221 -2.379 3.859 1.00 91.12 80 LEU A N 1
ATOM 639 C CA . LEU A 1 80 ? -2.186 -1.293 3.655 1.00 91.12 80 LEU A CA 1
ATOM 640 C C . LEU A 1 80 ? -2.674 -1.187 2.205 1.00 91.12 80 LEU A C 1
ATOM 642 O O . LEU A 1 80 ? -3.679 -0.526 1.950 1.00 91.12 80 LEU A O 1
ATOM 646 N N . LEU A 1 81 ? -1.949 -1.791 1.260 1.00 91.81 81 LEU A N 1
ATOM 647 C CA . LEU A 1 81 ? -2.135 -1.591 -0.176 1.00 91.81 81 LEU A CA 1
ATOM 648 C C . LEU A 1 81 ? -2.825 -2.769 -0.872 1.00 91.81 81 LEU A C 1
ATOM 650 O O . LEU A 1 81 ? -2.888 -2.805 -2.096 1.00 91.81 81 LEU A O 1
ATOM 654 N N . THR A 1 82 ? -3.354 -3.720 -0.107 1.00 89.19 82 THR A N 1
ATOM 655 C CA . THR A 1 82 ? -3.949 -4.963 -0.617 1.00 89.19 82 THR A CA 1
ATOM 656 C C . THR A 1 82 ? -5.248 -4.766 -1.403 1.00 89.19 82 THR A C 1
ATOM 658 O O . THR A 1 82 ? -5.563 -5.613 -2.231 1.00 89.19 82 THR A O 1
ATOM 661 N N . ASP A 1 83 ? -5.964 -3.658 -1.187 1.00 90.31 83 ASP A N 1
ATOM 662 C CA . ASP A 1 83 ? -7.196 -3.306 -1.919 1.00 90.31 83 ASP A CA 1
ATOM 663 C C . ASP A 1 83 ? -6.936 -2.817 -3.347 1.00 90.31 83 ASP A C 1
ATOM 665 O O . ASP A 1 83 ? -7.796 -2.897 -4.221 1.00 90.31 83 ASP A O 1
ATOM 669 N N . TYR A 1 84 ? -5.760 -2.227 -3.573 1.00 93.44 84 TYR A N 1
ATOM 670 C CA . TYR A 1 84 ? -5.462 -1.565 -4.835 1.00 93.44 84 TYR A CA 1
ATOM 671 C C . TYR A 1 84 ? -5.108 -2.597 -5.896 1.00 93.44 84 TYR A C 1
ATOM 673 O O . TYR A 1 84 ? -4.342 -3.530 -5.649 1.00 93.44 84 TYR A O 1
ATOM 681 N N . LYS A 1 85 ? -5.589 -2.367 -7.120 1.00 95.00 85 LYS A N 1
ATOM 682 C CA . LYS A 1 85 ? -5.196 -3.171 -8.278 1.00 95.00 85 LYS A CA 1
ATOM 683 C C . LYS A 1 85 ? -3.703 -3.020 -8.541 1.00 95.00 85 LYS A C 1
ATOM 685 O O . LYS A 1 85 ? -3.148 -1.918 -8.482 1.00 95.00 85 LYS A O 1
ATOM 690 N N . ARG A 1 86 ? -3.050 -4.140 -8.835 1.00 95.31 86 ARG A N 1
ATOM 691 C CA . ARG A 1 86 ? -1.589 -4.238 -8.902 1.00 95.31 86 ARG A CA 1
ATOM 692 C C . ARG A 1 86 ? -1.082 -4.224 -10.337 1.00 95.31 86 ARG A C 1
ATOM 694 O O . ARG A 1 86 ? -1.621 -4.894 -11.218 1.00 95.31 86 ARG A O 1
ATOM 701 N N . ILE A 1 87 ? 0.029 -3.528 -10.550 1.00 95.94 87 ILE A N 1
ATOM 702 C CA . ILE A 1 87 ? 0.849 -3.652 -11.756 1.00 95.94 87 ILE A CA 1
ATOM 703 C C . ILE A 1 87 ? 2.265 -4.038 -11.339 1.00 95.94 87 ILE A C 1
ATOM 705 O O . ILE A 1 87 ? 2.930 -3.312 -10.602 1.00 95.94 87 ILE A O 1
ATOM 709 N N . VAL A 1 88 ? 2.727 -5.187 -11.827 1.00 96.38 88 VAL A N 1
ATOM 710 C CA . VAL A 1 88 ? 4.094 -5.666 -11.625 1.00 96.38 88 VAL A CA 1
ATOM 711 C C . VAL A 1 88 ? 4.998 -4.995 -12.645 1.00 96.38 88 VAL A C 1
ATOM 713 O O . VAL A 1 88 ? 4.801 -5.132 -13.856 1.00 96.38 88 VAL A O 1
ATOM 716 N N . VAL A 1 89 ? 6.007 -4.291 -12.150 1.00 95.00 89 VAL A N 1
ATOM 717 C CA . VAL A 1 89 ? 6.966 -3.538 -12.955 1.00 95.00 89 VAL A CA 1
ATOM 718 C C . VAL A 1 89 ? 8.257 -4.336 -13.123 1.00 95.00 89 VAL A C 1
ATOM 720 O O . VAL A 1 89 ? 8.696 -5.051 -12.223 1.00 95.00 89 VAL A O 1
ATOM 723 N N . LYS A 1 90 ? 8.893 -4.198 -14.287 1.00 93.25 90 LYS A N 1
ATOM 724 C CA . LYS A 1 90 ? 10.225 -4.739 -14.558 1.00 93.25 90 LYS A CA 1
ATOM 725 C C . LYS A 1 90 ? 11.287 -4.039 -13.707 1.00 93.25 90 LYS A C 1
ATOM 727 O O . LYS A 1 90 ? 11.363 -2.812 -13.702 1.00 93.25 90 LYS A O 1
ATOM 732 N N . ASP A 1 91 ? 12.194 -4.807 -13.109 1.00 91.56 91 ASP A N 1
ATOM 733 C CA . ASP A 1 91 ? 13.266 -4.315 -12.229 1.00 91.56 91 ASP A CA 1
ATOM 734 C C . ASP A 1 91 ? 14.090 -3.156 -12.827 1.00 91.56 91 ASP A C 1
ATOM 736 O O . ASP A 1 91 ? 14.499 -2.241 -12.119 1.00 91.56 91 ASP A O 1
ATOM 740 N N . SER A 1 92 ? 14.291 -3.137 -14.152 1.00 88.88 92 SER A N 1
ATOM 741 C CA . SER A 1 92 ? 15.013 -2.058 -14.848 1.00 88.88 92 SER A CA 1
ATOM 742 C C . SER A 1 92 ? 14.341 -0.685 -14.762 1.00 88.88 92 SER A C 1
ATOM 744 O O . SER A 1 92 ? 15.006 0.328 -14.960 1.00 88.88 92 SER A O 1
ATOM 746 N N . CYS A 1 93 ? 13.031 -0.652 -14.532 1.00 89.56 93 CYS A N 1
ATOM 747 C CA . CYS A 1 93 ? 12.218 0.560 -14.511 1.00 89.56 93 CYS A CA 1
ATOM 748 C C . CYS A 1 93 ? 11.939 1.056 -13.086 1.00 89.56 93 CYS A C 1
ATOM 750 O O . CYS A 1 93 ? 11.500 2.191 -12.928 1.00 89.56 93 CYS A O 1
ATOM 752 N N . VAL A 1 94 ? 12.218 0.243 -12.061 1.00 92.88 94 VAL A N 1
ATOM 753 C CA . VAL A 1 94 ? 11.879 0.542 -10.661 1.00 92.88 94 VAL A CA 1
ATOM 754 C C . VAL A 1 94 ? 12.536 1.838 -10.197 1.00 92.88 94 VAL A C 1
ATOM 756 O O . VAL A 1 94 ? 11.834 2.747 -9.768 1.00 92.88 94 VAL A O 1
ATOM 759 N N . ASN A 1 95 ? 13.854 1.985 -10.377 1.00 91.62 95 ASN A N 1
ATOM 760 C CA . ASN A 1 95 ? 14.539 3.189 -9.899 1.00 91.62 95 ASN A CA 1
ATOM 761 C C . ASN A 1 95 ? 14.041 4.459 -10.615 1.00 91.62 95 ASN A C 1
ATOM 763 O O . ASN A 1 95 ? 13.839 5.491 -9.988 1.00 91.62 95 ASN A O 1
ATOM 767 N N . ALA A 1 96 ? 13.736 4.379 -11.916 1.00 91.12 96 ALA A N 1
ATOM 768 C CA . ALA A 1 96 ? 13.166 5.511 -12.653 1.00 91.12 96 ALA A CA 1
ATOM 769 C C . ALA A 1 96 ? 11.819 5.971 -12.058 1.00 91.12 96 ALA A C 1
ATOM 771 O O . ALA A 1 96 ? 11.569 7.171 -11.947 1.00 91.12 96 ALA A O 1
ATOM 772 N N . ILE A 1 97 ? 10.979 5.028 -11.623 1.00 92.75 97 ILE A N 1
ATOM 773 C CA . ILE A 1 97 ? 9.707 5.316 -10.944 1.00 92.75 97 ILE A CA 1
ATOM 774 C C . ILE A 1 97 ? 9.964 5.943 -9.569 1.00 92.75 97 ILE A C 1
ATOM 776 O O . ILE A 1 97 ? 9.268 6.890 -9.210 1.00 92.75 97 ILE A O 1
ATOM 780 N N . CYS A 1 98 ? 10.999 5.516 -8.837 1.00 93.44 98 CYS A N 1
ATOM 781 C CA . CYS A 1 98 ? 11.389 6.153 -7.572 1.00 93.44 98 CYS A CA 1
ATOM 782 C C . CYS A 1 98 ? 11.783 7.637 -7.738 1.00 93.44 98 CYS A C 1
ATOM 784 O O . CYS A 1 98 ? 11.592 8.444 -6.825 1.00 93.44 98 CYS A O 1
ATOM 786 N N . TYR A 1 99 ? 12.270 8.036 -8.918 1.00 92.12 99 TYR A N 1
ATOM 787 C CA . TYR A 1 99 ? 12.518 9.445 -9.265 1.00 92.12 99 TYR A CA 1
ATOM 788 C C . TYR A 1 99 ? 11.284 10.196 -9.788 1.00 92.12 99 TYR A C 1
ATOM 790 O O . TYR A 1 99 ? 11.374 11.392 -10.063 1.00 92.12 99 TYR A O 1
ATOM 798 N N . GLY A 1 100 ? 10.130 9.539 -9.918 1.00 90.19 100 GLY A N 1
ATOM 799 C CA . GLY A 1 100 ? 8.903 10.162 -10.415 1.00 90.19 100 GLY A CA 1
ATOM 800 C C . GLY A 1 100 ? 8.672 10.011 -11.923 1.00 90.19 100 GLY A C 1
ATOM 801 O O . GLY A 1 100 ? 7.801 10.688 -12.472 1.00 90.19 100 GLY A O 1
ATOM 802 N N . ALA A 1 101 ? 9.402 9.129 -12.615 1.00 91.56 101 ALA A N 1
ATOM 803 C CA . ALA A 1 101 ? 9.151 8.863 -14.031 1.00 91.56 101 ALA A CA 1
ATOM 804 C C . ALA A 1 101 ? 7.818 8.128 -14.251 1.00 91.56 101 ALA A C 1
ATOM 806 O O . ALA A 1 101 ? 7.453 7.219 -13.513 1.00 91.56 101 ALA A O 1
ATOM 807 N N . LYS A 1 102 ? 7.100 8.477 -15.321 1.00 93.62 102 LYS A N 1
ATOM 808 C CA . LYS A 1 102 ? 5.851 7.797 -15.697 1.00 93.62 102 LYS A CA 1
ATOM 809 C C . LYS A 1 102 ? 6.125 6.336 -16.072 1.00 93.62 102 LYS A C 1
ATOM 811 O O . LYS A 1 102 ? 7.149 6.033 -16.686 1.00 93.62 102 LYS A O 1
ATOM 816 N N . LEU A 1 103 ? 5.191 5.439 -15.758 1.00 93.38 103 LEU A N 1
ATOM 817 C CA . LEU A 1 103 ? 5.287 4.041 -16.172 1.00 93.38 103 LEU A CA 1
ATOM 818 C C . LEU A 1 103 ? 4.845 3.910 -17.631 1.00 93.38 103 LEU A C 1
ATOM 820 O O . LEU A 1 103 ? 3.710 4.241 -17.971 1.00 93.38 103 LEU A O 1
ATOM 824 N N . MET A 1 104 ? 5.740 3.401 -18.472 1.00 91.94 104 MET A N 1
ATOM 825 C CA . MET A 1 104 ? 5.486 3.131 -19.888 1.00 91.94 104 MET A CA 1
ATOM 826 C C . MET A 1 104 ? 5.157 1.650 -20.106 1.00 91.94 104 MET A C 1
ATOM 828 O O . MET A 1 104 ? 5.598 0.811 -19.319 1.00 91.94 104 MET A O 1
ATOM 832 N N . VAL A 1 105 ? 4.467 1.322 -21.205 1.00 91.38 105 VAL A N 1
ATOM 833 C CA . VAL A 1 105 ? 4.116 -0.068 -21.579 1.00 91.38 105 VAL A CA 1
ATOM 834 C C . VAL A 1 105 ? 5.307 -1.043 -21.490 1.00 91.38 105 VAL A C 1
ATOM 836 O O . VAL A 1 105 ? 5.160 -2.071 -20.832 1.00 91.38 105 VAL A O 1
ATOM 839 N N . PRO A 1 106 ? 6.522 -0.730 -21.999 1.00 90.56 106 PRO A N 1
ATOM 840 C CA . PRO A 1 106 ? 7.657 -1.661 -21.929 1.00 90.56 106 PRO A CA 1
ATOM 841 C C . PRO A 1 106 ? 8.147 -1.978 -20.507 1.00 90.56 106 PRO A C 1
ATOM 843 O O . PRO A 1 106 ? 8.938 -2.903 -20.311 1.00 90.56 106 PRO A O 1
ATOM 846 N N . GLY A 1 107 ? 7.743 -1.174 -19.519 1.00 90.38 107 GLY A N 1
ATOM 847 C CA . GLY A 1 107 ? 8.076 -1.373 -18.112 1.00 90.38 107 GLY A CA 1
ATOM 848 C C . GLY A 1 107 ? 7.115 -2.307 -17.377 1.00 90.38 107 GLY A C 1
ATOM 849 O O . GLY A 1 107 ? 7.423 -2.706 -16.255 1.00 90.38 107 GLY A O 1
ATOM 850 N N . VAL A 1 108 ? 5.976 -2.661 -17.976 1.00 93.38 108 VAL A N 1
ATOM 851 C CA . VAL A 1 108 ? 4.977 -3.547 -17.369 1.00 93.38 108 VAL A CA 1
ATOM 852 C C . VAL A 1 108 ? 5.360 -5.001 -17.611 1.00 93.38 108 VAL A C 1
ATOM 854 O O . VAL A 1 108 ? 5.619 -5.408 -18.739 1.00 93.38 108 VAL A O 1
ATOM 857 N N . LEU A 1 109 ? 5.386 -5.794 -16.541 1.00 93.31 109 LEU A N 1
ATOM 858 C CA . LEU A 1 109 ? 5.587 -7.239 -16.615 1.00 93.31 109 LEU A CA 1
ATOM 859 C C . LEU A 1 109 ? 4.258 -7.992 -16.512 1.00 93.31 109 LEU A C 1
ATOM 861 O O . LEU A 1 109 ? 4.009 -8.922 -17.272 1.00 93.31 109 LEU A O 1
ATOM 865 N N . ARG A 1 110 ? 3.415 -7.608 -15.548 1.00 93.31 110 ARG A N 1
ATOM 866 C CA . ARG A 1 110 ? 2.079 -8.177 -15.322 1.00 93.31 110 ARG A CA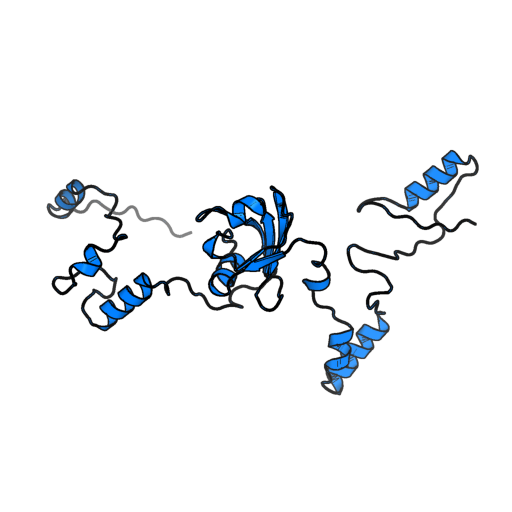 1
ATOM 867 C C . ARG A 1 110 ? 1.145 -7.084 -14.825 1.00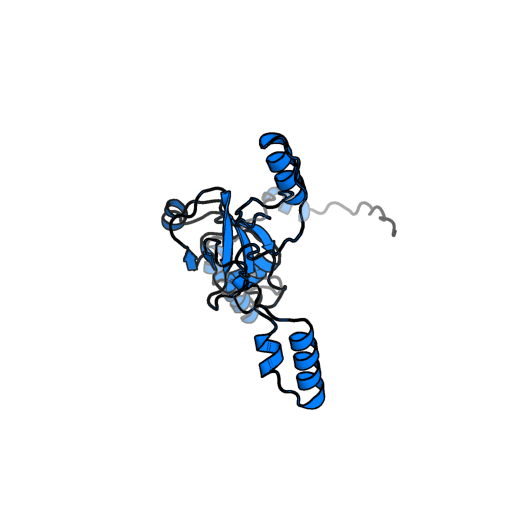 93.31 110 ARG A C 1
ATOM 869 O O . ARG A 1 110 ? 1.590 -6.153 -14.161 1.00 93.31 110 ARG A O 1
ATOM 876 N N . PHE A 1 111 ? -0.139 -7.220 -15.100 1.00 94.38 111 PHE A N 1
ATOM 877 C CA . PHE A 1 111 ? -1.172 -6.308 -14.625 1.00 94.38 111 PHE A CA 1
ATOM 878 C C . PHE A 1 111 ? -2.386 -7.108 -14.162 1.00 94.38 111 PHE A C 1
ATOM 880 O O . PHE A 1 111 ? -2.619 -8.228 -14.617 1.00 94.38 111 PHE A O 1
ATOM 887 N N . GLU A 1 112 ? -3.132 -6.541 -13.224 1.00 94.06 112 GLU A N 1
ATOM 888 C CA . GLU A 1 112 ? -4.382 -7.109 -12.739 1.00 94.06 112 GLU A CA 1
ATOM 889 C C . GLU A 1 112 ? -5.542 -6.812 -13.704 1.00 94.06 112 GLU A C 1
ATOM 891 O O . GLU A 1 112 ? -5.515 -5.854 -14.485 1.00 94.06 112 GLU A O 1
ATOM 896 N N . ASN A 1 113 ? -6.565 -7.665 -13.680 1.00 92.31 113 ASN A N 1
ATOM 897 C CA . ASN A 1 113 ? -7.741 -7.488 -14.524 1.00 92.31 113 ASN A CA 1
ATOM 898 C C . ASN A 1 113 ? -8.674 -6.411 -13.964 1.00 92.31 113 ASN A C 1
ATOM 900 O O . ASN A 1 113 ? -8.753 -6.193 -12.756 1.00 92.31 113 ASN A O 1
ATOM 904 N N . GLY A 1 114 ? -9.420 -5.773 -14.865 1.00 93.00 114 GLY A N 1
ATOM 905 C CA . GLY A 1 114 ? -10.455 -4.808 -14.506 1.00 93.00 114 GLY A CA 1
ATOM 906 C C . GLY A 1 114 ? -9.928 -3.435 -14.103 1.00 93.00 114 GLY A C 1
ATOM 907 O O . GLY A 1 114 ? -10.666 -2.705 -13.464 1.00 93.00 114 GLY A O 1
ATOM 908 N N . ILE A 1 115 ? -8.689 -3.069 -14.438 1.00 94.56 115 ILE A N 1
ATOM 909 C CA . ILE A 1 115 ? -8.170 -1.708 -14.239 1.00 94.56 115 ILE A CA 1
ATOM 910 C C . ILE A 1 115 ? -8.951 -0.753 -15.141 1.00 94.56 115 ILE A C 1
ATOM 912 O O . ILE A 1 115 ? -8.977 -0.932 -16.364 1.00 94.56 115 ILE A O 1
ATOM 916 N N . GLU A 1 116 ? -9.561 0.259 -14.530 1.00 94.25 116 GLU A N 1
ATOM 917 C CA . GLU A 1 116 ? -10.279 1.322 -15.227 1.00 94.25 116 GLU A CA 1
ATOM 918 C C . GLU A 1 116 ? -9.406 2.567 -15.427 1.00 94.25 116 GLU A C 1
ATOM 920 O O . GLU A 1 116 ? -8.362 2.762 -14.797 1.00 94.25 116 GLU A O 1
ATOM 925 N N . LEU A 1 117 ? -9.833 3.436 -16.343 1.00 93.94 117 LEU A N 1
ATOM 926 C CA . LEU A 1 117 ? -9.146 4.693 -16.610 1.00 93.94 117 LEU A CA 1
ATOM 927 C C . LEU A 1 117 ? -9.274 5.635 -15.400 1.00 93.94 117 LEU A C 1
ATOM 929 O O . LEU A 1 117 ? -10.369 5.833 -14.886 1.00 93.94 117 LEU A O 1
ATOM 933 N N . HIS A 1 118 ? -8.172 6.267 -14.990 1.00 94.69 118 HIS A N 1
ATOM 934 C CA . HIS A 1 118 ? -8.062 7.146 -13.814 1.00 94.69 118 HIS A CA 1
ATOM 935 C C . HIS A 1 118 ? -8.219 6.462 -12.450 1.00 94.69 118 HIS A C 1
ATOM 937 O O . HIS A 1 118 ? -8.264 7.139 -11.419 1.00 94.69 118 HIS A O 1
ATOM 943 N N . GLU A 1 119 ? -8.236 5.134 -12.411 1.00 94.69 119 GLU A N 1
ATOM 944 C CA . GLU A 1 119 ? -8.274 4.396 -11.157 1.00 94.69 119 GLU A CA 1
ATOM 945 C C . GLU A 1 119 ? -6.930 4.464 -10.410 1.00 94.69 119 GLU A C 1
ATOM 947 O O . GLU A 1 119 ? -5.859 4.604 -11.012 1.00 94.69 119 GLU A O 1
ATOM 952 N N . GLN A 1 120 ? -6.979 4.368 -9.078 1.00 95.00 120 GLN A N 1
ATOM 953 C CA . GLN A 1 120 ? -5.779 4.270 -8.249 1.00 95.00 120 GLN A CA 1
ATOM 954 C C . GLN A 1 120 ? -5.244 2.840 -8.251 1.00 95.00 120 GLN A C 1
ATOM 956 O O . GLN A 1 120 ? -5.955 1.893 -7.926 1.00 95.00 120 GLN A O 1
ATOM 961 N N . ILE A 1 121 ? -3.963 2.708 -8.569 1.00 96.00 121 ILE A N 1
ATOM 962 C CA . ILE A 1 121 ? -3.265 1.430 -8.687 1.00 96.00 121 ILE A CA 1
ATOM 963 C C . ILE A 1 121 ? -1.978 1.446 -7.871 1.00 96.00 121 ILE A C 1
ATOM 965 O O . ILE A 1 121 ? -1.386 2.502 -7.624 1.00 96.00 121 ILE A O 1
ATOM 969 N N . VAL A 1 122 ? -1.520 0.262 -7.479 1.00 96.75 122 VAL A N 1
ATOM 970 C CA . VAL A 1 122 ? -0.224 0.073 -6.828 1.00 96.75 122 VAL A CA 1
ATOM 971 C C . VAL A 1 122 ? 0.771 -0.538 -7.811 1.00 96.75 122 VAL A C 1
ATOM 973 O O . VAL A 1 122 ? 0.499 -1.541 -8.474 1.00 96.75 122 VAL A O 1
ATOM 976 N N . LEU A 1 123 ? 1.939 0.088 -7.920 1.00 96.12 123 LEU A N 1
ATOM 977 C CA . LEU A 1 123 ? 3.070 -0.429 -8.678 1.00 96.12 123 LEU A CA 1
ATOM 978 C C . LEU A 1 123 ? 3.930 -1.269 -7.741 1.00 96.12 123 LEU A C 1
ATOM 980 O O . LEU A 1 123 ? 4.396 -0.759 -6.721 1.00 96.12 123 LEU A O 1
ATOM 984 N N . ILE A 1 124 ? 4.144 -2.535 -8.088 1.00 96.50 124 ILE A N 1
ATOM 985 C CA . ILE A 1 124 ? 4.900 -3.485 -7.269 1.00 96.50 124 ILE A CA 1
ATOM 986 C C . ILE A 1 124 ? 6.083 -4.076 -8.033 1.00 96.50 124 ILE A C 1
ATOM 988 O O . ILE A 1 124 ? 6.061 -4.185 -9.263 1.00 96.50 124 ILE A O 1
ATOM 992 N N . THR A 1 125 ? 7.122 -4.474 -7.303 1.00 96.00 125 THR A N 1
ATOM 993 C CA . THR A 1 125 ? 8.231 -5.256 -7.867 1.00 96.00 125 THR A CA 1
ATOM 994 C C . THR A 1 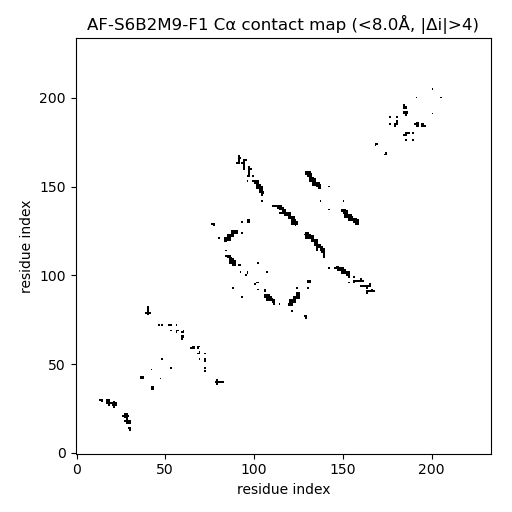125 ? 7.827 -6.719 -8.048 1.00 96.00 125 THR A C 1
ATOM 996 O O . THR A 1 125 ? 6.788 -7.175 -7.566 1.00 96.00 125 THR A O 1
ATOM 999 N N . THR A 1 126 ? 8.678 -7.501 -8.712 1.00 94.25 126 THR A N 1
ATOM 1000 C CA . THR A 1 126 ? 8.515 -8.961 -8.822 1.00 94.25 126 THR A CA 1
ATOM 1001 C C . THR A 1 126 ? 8.557 -9.681 -7.470 1.00 94.25 126 THR A C 1
ATOM 1003 O O . THR A 1 126 ? 8.016 -10.779 -7.353 1.00 94.25 126 THR A O 1
ATOM 1006 N N . LYS A 1 127 ? 9.145 -9.049 -6.445 1.00 93.81 127 LYS A N 1
ATOM 1007 C CA . LYS A 1 127 ? 9.197 -9.540 -5.060 1.00 93.81 127 LYS A CA 1
ATOM 1008 C C . LYS A 1 127 ? 7.950 -9.188 -4.243 1.00 93.81 127 LYS A C 1
ATOM 1010 O O . LYS A 1 127 ? 7.790 -9.703 -3.143 1.00 93.81 127 LYS A O 1
ATOM 1015 N N . GLY A 1 128 ? 7.081 -8.323 -4.768 1.00 92.25 128 GLY A N 1
ATOM 1016 C CA . GLY A 1 128 ? 5.897 -7.832 -4.063 1.00 92.25 128 GLY A CA 1
ATOM 1017 C C . GLY A 1 128 ? 6.138 -6.596 -3.193 1.00 92.25 128 GLY A C 1
ATOM 1018 O O . GLY A 1 128 ? 5.263 -6.253 -2.409 1.00 92.25 128 GLY A O 1
ATOM 1019 N N . GLU A 1 129 ? 7.279 -5.917 -3.335 1.00 95.19 129 GLU A N 1
ATOM 1020 C CA . GLU A 1 129 ? 7.548 -4.644 -2.648 1.00 95.19 129 GLU A CA 1
ATOM 1021 C C . GLU A 1 129 ? 6.741 -3.523 -3.314 1.00 95.19 129 GLU A C 1
ATOM 1023 O O . GLU A 1 129 ? 6.669 -3.456 -4.549 1.00 95.19 129 GLU A O 1
ATOM 1028 N N . ALA A 1 130 ? 6.161 -2.619 -2.525 1.00 95.50 130 ALA A N 1
ATOM 1029 C CA . ALA A 1 130 ? 5.416 -1.485 -3.063 1.00 95.50 130 ALA A CA 1
ATOM 1030 C C . ALA A 1 130 ? 6.359 -0.361 -3.523 1.00 95.50 130 ALA A C 1
ATOM 1032 O O . ALA A 1 130 ? 7.044 0.272 -2.724 1.00 95.50 130 ALA A O 1
ATOM 1033 N N . ILE A 1 131 ? 6.360 -0.070 -4.825 1.00 95.62 131 ILE A N 1
ATOM 1034 C CA . ILE A 1 131 ? 7.198 0.977 -5.422 1.00 95.62 131 ILE A CA 1
ATOM 1035 C C . ILE A 1 131 ? 6.530 2.341 -5.242 1.00 95.62 131 ILE A C 1
ATOM 1037 O O . ILE A 1 131 ? 7.103 3.278 -4.682 1.00 95.62 131 ILE A O 1
ATOM 1041 N N . ALA A 1 132 ? 5.306 2.467 -5.754 1.00 96.38 132 ALA A N 1
ATOM 1042 C CA . ALA A 1 132 ? 4.576 3.725 -5.807 1.00 96.38 132 ALA A CA 1
ATOM 1043 C C . ALA A 1 132 ? 3.074 3.493 -5.995 1.00 96.38 132 ALA A C 1
ATOM 1045 O O . ALA A 1 132 ? 2.641 2.489 -6.557 1.00 96.38 132 ALA A O 1
ATOM 1046 N N . LEU A 1 133 ? 2.285 4.481 -5.587 1.00 96.31 133 LEU A N 1
ATOM 1047 C CA . LEU A 1 133 ? 0.894 4.628 -5.988 1.00 96.31 133 LEU A CA 1
ATOM 1048 C C . LEU A 1 133 ? 0.819 5.417 -7.290 1.00 96.31 133 LEU A C 1
ATOM 1050 O O . LEU A 1 133 ? 1.449 6.472 -7.435 1.00 96.31 133 LEU A O 1
ATOM 1054 N N . GLY A 1 134 ? 0.012 4.918 -8.216 1.00 95.75 134 GLY A N 1
ATOM 1055 C CA . GLY A 1 134 ? -0.196 5.491 -9.534 1.00 95.75 134 GLY A CA 1
ATOM 1056 C C . GLY A 1 134 ? -1.668 5.726 -9.847 1.00 95.75 134 GLY A C 1
ATOM 1057 O O . GLY A 1 134 ? -2.559 5.190 -9.190 1.00 95.75 134 GLY A O 1
ATOM 1058 N N . ILE A 1 135 ? -1.908 6.557 -10.855 1.00 96.38 135 ILE A N 1
ATOM 1059 C CA . ILE A 1 135 ? -3.212 6.742 -11.489 1.00 96.38 135 ILE A CA 1
ATOM 1060 C C . ILE A 1 135 ? -3.120 6.136 -12.886 1.00 96.38 135 ILE A C 1
ATOM 1062 O O . ILE A 1 135 ? -2.307 6.586 -13.706 1.00 96.38 135 ILE A O 1
ATOM 1066 N N . ALA A 1 136 ? -3.957 5.136 -13.149 1.00 95.75 136 ALA A N 1
ATOM 1067 C CA . ALA A 1 136 ? -4.002 4.440 -14.425 1.00 95.75 136 ALA A CA 1
ATOM 1068 C C . ALA A 1 136 ? -4.408 5.398 -15.557 1.00 95.75 136 ALA A C 1
ATOM 1070 O O . ALA A 1 136 ? -5.388 6.133 -15.454 1.00 95.75 136 ALA A O 1
ATOM 1071 N N . GLN A 1 137 ? -3.640 5.397 -16.644 1.00 94.88 137 GLN A N 1
ATOM 1072 C CA . GLN A 1 137 ? -3.915 6.160 -17.871 1.00 94.88 137 GLN A CA 1
ATOM 1073 C C . GLN A 1 137 ? -4.425 5.267 -19.006 1.00 94.88 137 GLN A C 1
ATOM 1075 O O . GLN A 1 137 ? -4.754 5.757 -20.082 1.00 94.88 137 GLN A O 1
ATOM 1080 N N . MET A 1 138 ? -4.493 3.957 -18.774 1.00 92.44 138 MET A N 1
ATOM 1081 C CA . MET A 1 138 ? -4.992 2.976 -19.727 1.00 92.44 138 MET A CA 1
ATOM 1082 C C . MET A 1 138 ? -5.801 1.906 -18.989 1.00 92.44 138 MET A C 1
ATOM 1084 O O . MET A 1 138 ? -5.365 1.463 -17.924 1.00 92.44 138 MET A O 1
ATOM 1088 N N . PRO A 1 139 ? -6.943 1.459 -19.540 1.00 95.00 139 PRO A N 1
ATOM 1089 C CA . PRO A 1 139 ? -7.651 0.301 -19.014 1.00 95.00 139 PRO A CA 1
ATOM 1090 C C . PRO A 1 139 ? -6.933 -1.005 -19.388 1.00 95.00 139 PRO A C 1
ATOM 1092 O O . PRO A 1 139 ? -6.170 -1.050 -20.357 1.00 95.00 139 PRO A O 1
ATOM 1095 N N . THR A 1 140 ? -7.238 -2.098 -18.681 1.00 94.25 140 THR A N 1
ATOM 1096 C CA . THR A 1 140 ? -6.623 -3.428 -18.891 1.00 94.25 140 THR A CA 1
ATOM 1097 C C . THR A 1 140 ? -6.598 -3.865 -20.365 1.00 94.25 140 THR A C 1
ATOM 1099 O O . THR A 1 140 ? -5.575 -4.345 -20.848 1.00 94.25 140 THR A O 1
ATOM 1102 N N . ALA A 1 141 ? -7.695 -3.666 -21.105 1.00 92.12 141 ALA A N 1
ATOM 1103 C CA . ALA A 1 141 ? -7.795 -4.073 -22.511 1.00 92.12 141 ALA A CA 1
ATOM 1104 C C . ALA A 1 141 ? -6.801 -3.335 -23.427 1.00 92.12 141 ALA A C 1
ATOM 1106 O O . ALA A 1 141 ? -6.265 -3.911 -24.374 1.00 92.12 141 ALA A O 1
ATOM 1107 N N . VAL A 1 142 ? -6.534 -2.062 -23.131 1.00 91.94 142 VAL A N 1
ATOM 1108 C CA . VAL A 1 142 ? -5.614 -1.221 -23.907 1.00 91.94 142 VAL A CA 1
ATOM 1109 C C . VAL A 1 142 ? -4.168 -1.555 -23.555 1.00 91.94 142 VAL A C 1
ATOM 1111 O O . VAL A 1 142 ? -3.350 -1.676 -24.460 1.00 91.94 142 VAL A O 1
ATOM 1114 N N . ILE A 1 143 ? -3.870 -1.798 -22.271 1.00 91.25 143 ILE A N 1
ATOM 1115 C CA . ILE A 1 143 ? -2.534 -2.239 -21.826 1.00 91.25 143 ILE A CA 1
ATOM 1116 C C . ILE A 1 143 ? -2.112 -3.526 -22.553 1.00 91.25 143 ILE A C 1
ATOM 1118 O O . ILE A 1 143 ? -0.943 -3.680 -22.887 1.00 91.25 143 ILE A O 1
ATOM 1122 N N . ALA A 1 144 ? -3.058 -4.431 -22.822 1.00 90.81 144 ALA A N 1
ATOM 1123 C CA . ALA A 1 144 ? -2.791 -5.683 -23.527 1.00 90.81 144 ALA A CA 1
ATOM 1124 C C . ALA A 1 144 ? -2.607 -5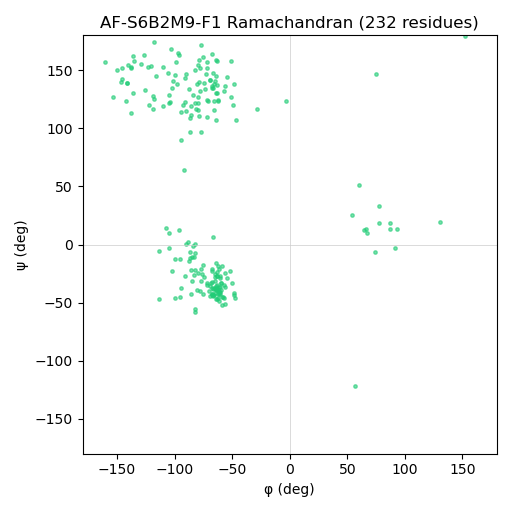.527 -25.049 1.00 90.81 144 ALA A C 1
ATOM 1126 O O . ALA A 1 144 ? -1.985 -6.384 -25.669 1.00 90.81 144 ALA A O 1
ATOM 1127 N N . SER A 1 145 ? -3.176 -4.478 -25.649 1.00 90.75 145 SER A N 1
ATOM 1128 C CA . SER A 1 145 ? -3.284 -4.351 -27.111 1.00 90.75 145 SER A CA 1
ATOM 1129 C C . SER A 1 145 ? -2.262 -3.392 -27.722 1.00 90.75 145 SER A C 1
ATOM 1131 O O . SER A 1 145 ? -1.998 -3.462 -28.917 1.00 90.75 145 SER A O 1
ATOM 1133 N N . VAL A 1 146 ? -1.737 -2.452 -26.933 1.00 90.25 146 VAL A N 1
ATOM 1134 C CA . VAL A 1 146 ? -0.927 -1.334 -27.429 1.00 90.25 146 VAL A CA 1
ATOM 1135 C C . VAL A 1 146 ? 0.562 -1.574 -27.176 1.00 90.25 146 VAL A C 1
ATOM 1137 O O . VAL A 1 146 ? 0.954 -1.891 -26.060 1.00 90.25 146 VAL A O 1
ATOM 1140 N N . ASP A 1 147 ? 1.405 -1.326 -28.184 1.00 85.81 147 ASP A N 1
ATOM 1141 C CA . ASP A 1 147 ? 2.867 -1.495 -28.083 1.00 85.81 147 ASP A CA 1
ATOM 1142 C C . ASP A 1 147 ? 3.591 -0.332 -27.377 1.00 85.81 147 ASP A C 1
ATOM 1144 O O . ASP A 1 147 ? 4.695 -0.487 -26.849 1.00 85.81 147 ASP A O 1
ATOM 1148 N N . HIS A 1 148 ? 3.001 0.867 -27.386 1.00 84.69 148 HIS A N 1
ATOM 1149 C CA . HIS A 1 148 ? 3.621 2.089 -26.878 1.00 84.69 148 HIS A CA 1
ATOM 1150 C C . HIS A 1 148 ? 2.621 2.992 -26.153 1.00 84.69 148 HIS A C 1
ATOM 1152 O O . HIS A 1 148 ? 1.509 3.228 -26.608 1.00 84.69 148 HIS A O 1
ATOM 1158 N N . GLY A 1 149 ? 3.042 3.573 -25.033 1.00 89.06 149 GLY A N 1
ATOM 1159 C CA . GLY A 1 149 ? 2.241 4.566 -24.326 1.00 89.06 149 GLY A CA 1
ATOM 1160 C C . GLY A 1 149 ? 2.520 4.619 -22.834 1.00 89.06 149 GLY A C 1
ATOM 1161 O O . GLY A 1 149 ? 3.366 3.887 -22.310 1.00 89.06 149 GLY A O 1
ATOM 1162 N N . VAL A 1 150 ? 1.817 5.530 -22.164 1.00 92.19 150 VAL A N 1
ATOM 1163 C CA . VAL A 1 150 ? 1.896 5.731 -20.716 1.00 92.19 150 VAL A CA 1
ATOM 1164 C C . VAL A 1 150 ? 0.813 4.893 -20.047 1.00 92.19 150 VAL A C 1
ATOM 1166 O O . VAL A 1 150 ? -0.367 5.110 -20.290 1.00 92.19 150 VAL A O 1
ATOM 1169 N N . VAL A 1 151 ? 1.212 3.972 -19.177 1.00 92.81 151 VAL A N 1
ATOM 1170 C CA . VAL A 1 151 ? 0.300 3.095 -18.428 1.00 92.81 151 VAL A CA 1
ATOM 1171 C C . VAL A 1 151 ? -0.179 3.774 -17.151 1.00 92.81 151 VAL A C 1
ATOM 1173 O O . VAL A 1 151 ? -1.360 3.717 -16.820 1.00 92.81 151 VAL A O 1
ATOM 1176 N N . SER A 1 152 ? 0.728 4.440 -16.434 1.00 94.31 152 SER A N 1
ATOM 1177 C CA . SER A 1 152 ? 0.408 5.105 -15.171 1.00 94.31 152 SER A CA 1
ATOM 1178 C C . SER A 1 152 ? 1.225 6.371 -14.981 1.00 94.31 152 SER A C 1
ATOM 1180 O O . SER A 1 152 ? 2.436 6.395 -15.214 1.00 94.31 152 SER A O 1
ATOM 1182 N N . VAL A 1 153 ? 0.569 7.403 -14.459 1.00 94.88 153 VAL A N 1
ATOM 1183 C CA . VAL A 1 153 ? 1.242 8.560 -13.857 1.00 94.88 153 VAL A CA 1
ATOM 1184 C C . VAL A 1 153 ? 1.413 8.285 -12.367 1.00 94.88 153 VAL A C 1
ATOM 1186 O O . VAL A 1 153 ? 0.558 7.649 -11.754 1.00 94.88 153 VAL A O 1
ATOM 1189 N N . ILE A 1 154 ? 2.528 8.718 -11.785 1.00 95.31 154 ILE A N 1
ATOM 1190 C CA . ILE A 1 154 ? 2.789 8.529 -10.357 1.00 95.31 154 ILE A CA 1
ATOM 1191 C C . ILE A 1 154 ? 1.992 9.554 -9.554 1.00 95.31 154 ILE A C 1
ATOM 1193 O O . ILE A 1 154 ? 2.030 10.747 -9.843 1.00 95.31 154 ILE A O 1
ATOM 1197 N N . LYS A 1 155 ? 1.308 9.076 -8.514 1.00 95.19 155 LYS A N 1
ATOM 1198 C CA . LYS A 1 155 ? 0.656 9.901 -7.494 1.00 95.19 155 LYS A CA 1
ATOM 1199 C C . LYS A 1 155 ? 1.555 10.083 -6.274 1.00 95.19 155 LYS A C 1
ATOM 1201 O O . LYS A 1 155 ? 1.671 11.190 -5.760 1.00 95.19 155 LYS A O 1
ATOM 1206 N N . ARG A 1 156 ? 2.182 9.001 -5.797 1.00 95.19 156 ARG A N 1
ATOM 1207 C CA . ARG A 1 156 ? 3.077 9.027 -4.631 1.00 95.19 156 ARG A CA 1
ATOM 1208 C C . ARG A 1 156 ? 4.102 7.901 -4.699 1.00 95.19 156 ARG A C 1
ATOM 1210 O O . ARG A 1 156 ? 3.717 6.744 -4.806 1.00 95.19 156 ARG A O 1
ATOM 1217 N N . VAL A 1 157 ? 5.383 8.238 -4.586 1.00 95.75 157 VAL A N 1
ATOM 1218 C CA . VAL A 1 157 ? 6.471 7.257 -4.453 1.00 95.75 157 VAL A CA 1
ATOM 1219 C C . VAL A 1 157 ? 6.559 6.789 -2.999 1.00 95.75 157 VAL A C 1
ATOM 1221 O O . VAL A 1 157 ? 6.392 7.603 -2.088 1.00 95.75 157 VAL A O 1
ATOM 1224 N N . ILE A 1 158 ? 6.766 5.486 -2.796 1.00 95.56 158 ILE A N 1
ATOM 1225 C CA . ILE A 1 158 ? 6.914 4.863 -1.473 1.00 95.56 158 ILE A CA 1
ATOM 1226 C C . ILE A 1 158 ? 8.334 4.330 -1.285 1.00 95.56 158 ILE A C 1
ATOM 1228 O O . ILE A 1 158 ? 8.936 4.572 -0.247 1.00 95.56 158 ILE A O 1
ATOM 1232 N N . MET A 1 159 ? 8.854 3.624 -2.289 1.00 95.19 159 MET A N 1
ATOM 1233 C CA . MET A 1 159 ? 10.192 3.046 -2.260 1.00 95.19 159 MET A CA 1
ATOM 1234 C C . MET A 1 159 ? 11.271 4.129 -2.318 1.00 95.19 159 MET A C 1
ATOM 1236 O O . MET A 1 159 ? 11.146 5.114 -3.053 1.00 95.19 159 MET A O 1
ATOM 1240 N N . ASP A 1 160 ? 12.346 3.914 -1.566 1.00 93.19 160 ASP A N 1
ATOM 1241 C CA . ASP A 1 160 ? 13.499 4.801 -1.573 1.00 93.19 160 ASP A CA 1
ATOM 1242 C C . ASP A 1 160 ? 14.197 4.819 -2.939 1.00 93.19 160 ASP A C 1
ATOM 1244 O O . ASP A 1 160 ? 14.063 3.932 -3.792 1.00 93.19 160 ASP A O 1
ATOM 1248 N N . ARG A 1 161 ? 14.948 5.894 -3.171 1.00 91.56 161 ARG A N 1
ATOM 1249 C CA . ARG A 1 161 ? 15.772 6.030 -4.374 1.00 91.56 161 ARG A CA 1
ATOM 1250 C C . ARG A 1 161 ? 16.974 5.099 -4.262 1.00 91.56 161 ARG A C 1
ATOM 1252 O O . ARG A 1 161 ? 17.483 4.870 -3.171 1.00 91.56 161 ARG A O 1
ATOM 1259 N N . ASP A 1 162 ? 17.416 4.570 -5.399 1.00 88.38 162 ASP A N 1
ATOM 1260 C CA . ASP A 1 162 ? 18.608 3.719 -5.506 1.00 88.38 162 ASP A CA 1
ATOM 1261 C C . ASP A 1 162 ? 18.540 2.363 -4.776 1.00 88.38 162 ASP A C 1
ATOM 1263 O O . ASP A 1 162 ? 19.533 1.640 -4.721 1.00 88.38 162 ASP A O 1
ATOM 1267 N N . THR A 1 163 ? 17.352 1.933 -4.328 1.00 88.19 163 THR A N 1
ATOM 1268 C CA . THR A 1 163 ? 17.112 0.543 -3.887 1.00 88.19 163 THR A CA 1
ATOM 1269 C C . THR A 1 163 ? 17.372 -0.466 -5.014 1.00 88.19 163 THR A C 1
ATOM 1271 O O . THR A 1 163 ? 17.828 -1.583 -4.778 1.00 88.19 163 THR A O 1
ATOM 1274 N N . TYR A 1 164 ? 17.103 -0.065 -6.260 1.00 87.94 164 TYR A N 1
ATOM 1275 C CA . TYR A 1 164 ? 17.386 -0.840 -7.468 1.00 87.94 164 TYR A CA 1
ATOM 1276 C C . TYR A 1 164 ? 18.414 -0.117 -8.341 1.00 87.94 164 TYR A C 1
ATOM 1278 O O . TYR A 1 164 ? 18.409 1.109 -8.455 1.00 87.94 164 TYR A O 1
ATOM 1286 N N . SER A 1 165 ? 19.283 -0.880 -9.010 1.00 81.25 165 SER A N 1
ATOM 1287 C CA . SER A 1 165 ? 20.343 -0.304 -9.838 1.00 81.25 165 SER A CA 1
ATOM 1288 C C . SER A 1 165 ? 19.800 0.463 -11.047 1.00 81.25 165 SER A C 1
ATOM 1290 O O . SER A 1 165 ? 18.852 0.049 -11.721 1.00 81.25 165 SER A O 1
ATOM 1292 N N . LEU A 1 166 ? 20.445 1.590 -11.356 1.00 70.06 166 LEU A N 1
ATOM 1293 C CA . LEU A 1 166 ? 20.181 2.372 -12.561 1.00 70.06 166 LEU A CA 1
ATOM 1294 C C . LEU A 1 166 ? 20.550 1.542 -13.796 1.00 70.06 166 LEU A C 1
ATOM 1296 O O . LEU A 1 166 ? 21.724 1.350 -14.103 1.00 70.06 166 LEU A O 1
ATOM 1300 N N . ARG A 1 167 ? 19.547 1.067 -14.540 1.00 65.12 167 ARG A N 1
ATOM 1301 C CA . ARG A 1 167 ? 19.765 0.398 -15.837 1.00 65.12 167 ARG A CA 1
ATOM 1302 C C . ARG A 1 167 ? 19.609 1.327 -17.047 1.00 65.12 167 ARG A C 1
ATOM 1304 O O . ARG A 1 167 ? 19.591 0.860 -18.189 1.00 65.12 167 ARG A O 1
ATOM 1311 N N . TRP A 1 168 ? 19.552 2.641 -16.827 1.00 56.59 168 TRP A N 1
ATOM 1312 C CA . TRP A 1 168 ? 19.602 3.622 -17.910 1.00 56.59 168 TRP A CA 1
ATOM 1313 C C . TRP A 1 168 ? 20.947 3.513 -18.648 1.00 56.59 168 TRP A C 1
ATOM 1315 O O . TRP A 1 168 ? 22.009 3.574 -18.035 1.00 56.59 168 TRP A O 1
ATOM 1325 N N . GLY A 1 169 ? 20.918 3.314 -19.970 1.00 54.69 169 GLY A N 1
ATOM 1326 C CA . GLY A 1 169 ? 22.139 3.174 -20.777 1.00 54.69 169 GLY A CA 1
ATOM 1327 C C . GLY A 1 169 ? 22.727 1.756 -20.882 1.00 54.69 169 GLY A C 1
ATOM 1328 O O . GLY A 1 169 ? 23.884 1.623 -21.276 1.00 54.69 169 GLY A O 1
ATOM 1329 N N . PHE A 1 170 ? 21.949 0.709 -20.578 1.00 57.88 170 PHE A N 1
ATOM 1330 C CA . PHE A 1 170 ? 22.283 -0.702 -20.877 1.00 57.88 170 PHE A CA 1
ATOM 1331 C C . PHE A 1 170 ? 21.436 -1.303 -22.015 1.00 57.88 170 PHE A C 1
ATOM 1333 O O . PHE A 1 170 ? 21.381 -2.519 -22.191 1.00 57.88 170 PHE A O 1
ATOM 1340 N N . GLY A 1 171 ? 20.740 -0.464 -22.791 1.00 63.94 171 GLY A N 1
ATOM 1341 C CA . GLY A 1 171 ? 20.048 -0.921 -23.998 1.00 63.94 171 GLY A CA 1
ATOM 1342 C C . GLY A 1 171 ? 21.042 -1.461 -25.039 1.00 63.94 171 GLY A C 1
ATOM 1343 O O . GLY A 1 171 ? 22.203 -1.046 -25.015 1.00 63.94 171 GLY A O 1
ATOM 1344 N N . PRO A 1 172 ? 20.610 -2.313 -25.990 1.00 61.25 172 PRO A N 1
ATOM 1345 C CA . PRO A 1 172 ? 21.492 -2.925 -26.993 1.00 61.25 172 PRO A CA 1
ATOM 1346 C C . PRO A 1 172 ? 22.411 -1.908 -27.682 1.00 61.25 172 PRO A C 1
ATOM 1348 O O . PRO A 1 172 ? 23.612 -2.124 -27.803 1.00 61.25 172 PRO A O 1
ATOM 1351 N N . ARG A 1 173 ? 21.867 -0.731 -28.017 1.00 68.69 173 ARG A N 1
ATOM 1352 C CA . ARG A 1 173 ? 22.621 0.369 -28.626 1.00 68.69 173 ARG A CA 1
ATOM 1353 C C . ARG A 1 173 ? 23.608 1.046 -27.672 1.00 68.69 173 ARG A C 1
ATOM 1355 O O . ARG A 1 173 ? 24.696 1.412 -28.087 1.00 68.69 173 ARG A O 1
ATOM 1362 N N . ALA A 1 174 ? 23.250 1.254 -26.407 1.00 65.94 174 ALA A N 1
ATOM 1363 C CA . ALA A 1 174 ? 24.133 1.909 -25.439 1.00 65.94 174 ALA A CA 1
A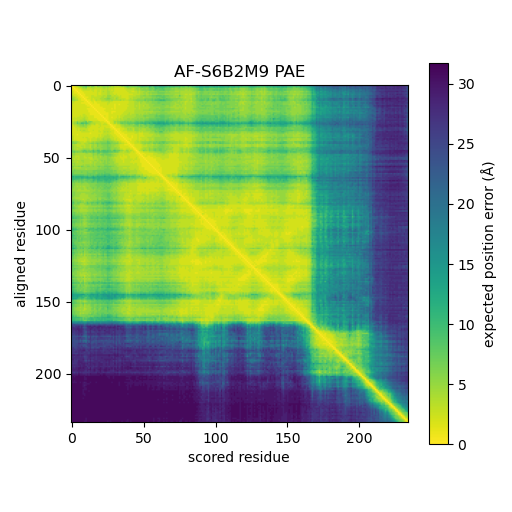TOM 1364 C C . ALA A 1 174 ? 25.301 0.995 -25.032 1.00 65.94 174 ALA A C 1
ATOM 1366 O O . ALA A 1 174 ? 26.427 1.462 -24.870 1.00 65.94 174 ALA A O 1
ATOM 1367 N N . THR A 1 175 ? 25.045 -0.312 -24.957 1.00 72.25 175 THR A N 1
ATOM 1368 C CA . THR A 1 175 ? 26.072 -1.341 -24.782 1.00 72.25 175 THR A CA 1
ATOM 1369 C C . THR A 1 175 ? 26.984 -1.417 -26.006 1.00 72.25 175 THR A C 1
ATOM 1371 O O . THR A 1 175 ? 28.199 -1.408 -25.843 1.00 72.25 175 THR A O 1
ATOM 1374 N N . GLU A 1 176 ? 26.431 -1.385 -27.223 1.00 72.19 176 GLU A N 1
ATOM 1375 C CA . GLU A 1 176 ? 27.227 -1.333 -28.457 1.00 72.19 176 GLU A CA 1
ATOM 1376 C C . GLU A 1 176 ? 28.049 -0.037 -28.555 1.00 72.19 176 GLU A C 1
ATOM 1378 O O . GLU A 1 176 ? 29.225 -0.091 -28.895 1.00 72.19 176 GLU A O 1
ATOM 1383 N N . LYS A 1 177 ? 27.493 1.116 -28.146 1.00 72.38 177 LYS A N 1
ATOM 1384 C CA . LYS A 1 177 ? 28.236 2.386 -28.045 1.00 72.38 177 LYS A CA 1
ATOM 1385 C C . LYS A 1 177 ? 29.454 2.231 -27.138 1.00 72.38 177 LYS A C 1
ATOM 1387 O O . LYS A 1 177 ? 30.559 2.567 -27.546 1.00 72.38 177 LYS A O 1
ATOM 1392 N N . LYS A 1 178 ? 29.256 1.700 -25.926 1.00 74.56 178 LYS A N 1
ATOM 1393 C CA . LYS A 1 178 ? 30.335 1.464 -24.955 1.00 74.56 178 LYS A CA 1
ATOM 1394 C C . LYS A 1 178 ? 31.355 0.448 -25.476 1.00 74.56 178 LYS A C 1
ATOM 1396 O O . LYS A 1 178 ? 32.550 0.660 -25.300 1.00 74.56 178 LYS A O 1
ATOM 1401 N N . ARG A 1 179 ? 30.908 -0.607 -26.170 1.00 79.50 179 ARG A N 1
ATOM 1402 C CA . ARG A 1 179 ? 31.783 -1.595 -26.822 1.00 79.50 179 ARG A CA 1
ATOM 1403 C C . ARG A 1 179 ? 32.657 -0.940 -27.888 1.00 79.50 179 ARG A C 1
ATOM 1405 O O . ARG A 1 179 ? 33.870 -1.120 -27.878 1.00 79.50 179 ARG A O 1
ATOM 1412 N N . LEU A 1 180 ? 32.067 -0.137 -28.767 1.00 78.00 180 LEU A N 1
ATOM 1413 C CA . LEU A 1 180 ? 32.795 0.560 -29.825 1.00 78.00 180 LEU A CA 1
ATOM 1414 C C . LEU A 1 180 ? 33.736 1.646 -29.280 1.00 78.00 180 LEU A C 1
ATOM 1416 O O . LEU A 1 180 ? 34.814 1.835 -29.837 1.00 78.00 180 LEU A O 1
ATOM 1420 N N . GLN A 1 181 ? 33.374 2.311 -28.178 1.00 76.69 181 GLN A N 1
ATOM 1421 C CA . GLN A 1 181 ? 34.266 3.219 -27.445 1.00 76.69 181 GLN A CA 1
ATOM 1422 C C . GLN A 1 181 ? 35.458 2.464 -26.847 1.00 76.69 181 GLN A C 1
ATOM 1424 O O . GLN A 1 181 ? 36.598 2.864 -27.052 1.00 76.69 181 GLN A O 1
ATOM 1429 N N . SER A 1 182 ? 35.223 1.321 -26.191 1.00 76.44 182 SER A N 1
ATOM 1430 C CA . SER A 1 182 ? 36.310 0.481 -25.663 1.00 76.44 182 SER A CA 1
ATOM 1431 C C . SER A 1 182 ? 37.208 -0.112 -26.757 1.00 76.44 182 SER A C 1
ATOM 1433 O O . SER A 1 182 ? 38.390 -0.332 -26.527 1.00 76.44 182 SER A O 1
ATOM 1435 N N . ALA A 1 183 ? 36.667 -0.331 -27.959 1.00 80.56 183 ALA A N 1
ATOM 1436 C CA . ALA A 1 183 ? 37.411 -0.798 -29.127 1.00 80.56 183 ALA A CA 1
ATOM 1437 C C . ALA A 1 183 ? 38.151 0.332 -29.877 1.00 80.56 183 ALA A C 1
ATOM 1439 O O . ALA A 1 183 ? 38.773 0.066 -30.903 1.00 80.56 183 ALA A O 1
ATOM 1440 N N . GLY A 1 184 ? 38.059 1.589 -29.418 1.00 77.44 184 GLY A N 1
ATOM 1441 C CA . GLY A 1 184 ? 38.679 2.753 -30.067 1.00 77.44 184 GLY A CA 1
ATOM 1442 C C . GLY A 1 184 ? 38.092 3.102 -31.440 1.00 77.44 184 GLY A C 1
ATOM 1443 O O . GLY A 1 184 ? 38.689 3.861 -32.203 1.00 77.44 184 GLY A O 1
ATOM 1444 N N . LEU A 1 185 ? 36.933 2.528 -31.779 1.00 76.81 185 LEU A N 1
ATOM 1445 C CA . LEU A 1 185 ? 36.212 2.788 -33.026 1.00 76.81 185 LEU A CA 1
ATOM 1446 C C . LEU A 1 185 ? 35.362 4.062 -32.915 1.00 76.81 185 LEU A C 1
ATOM 1448 O O . LEU A 1 185 ? 35.042 4.661 -33.936 1.00 76.81 185 LEU A O 1
ATOM 1452 N N . LEU A 1 186 ? 35.014 4.483 -31.693 1.00 73.94 186 LEU A N 1
ATOM 1453 C CA . LEU A 1 186 ? 34.310 5.728 -31.370 1.00 73.94 186 LEU A CA 1
ATOM 1454 C C . LEU A 1 186 ? 35.157 6.610 -30.438 1.00 73.94 186 LEU A C 1
ATOM 1456 O O . LEU A 1 186 ? 35.950 6.100 -29.654 1.00 73.94 186 LEU A O 1
ATOM 1460 N N . ASP A 1 187 ? 34.927 7.922 -30.497 1.00 74.19 187 ASP A N 1
ATOM 1461 C CA . ASP A 1 187 ? 35.540 8.914 -29.602 1.00 74.19 187 ASP A CA 1
ATOM 1462 C C . ASP A 1 187 ? 35.056 8.771 -28.134 1.00 74.19 187 ASP A C 1
ATOM 1464 O O . ASP A 1 187 ? 34.006 8.165 -27.881 1.00 74.19 187 ASP A O 1
ATOM 1468 N N . GLU A 1 188 ? 35.753 9.373 -27.163 1.00 69.44 188 GLU A N 1
ATOM 1469 C CA . GLU A 1 188 ? 35.424 9.317 -25.721 1.00 69.44 188 GLU A CA 1
ATOM 1470 C C . GLU A 1 188 ? 33.997 9.820 -25.436 1.00 69.44 188 GLU A C 1
ATOM 1472 O O . GLU A 1 188 ? 33.249 9.252 -24.635 1.00 69.44 188 GLU A O 1
ATOM 1477 N N . HIS A 1 189 ? 33.546 10.817 -26.199 1.00 67.69 189 HIS A N 1
ATOM 1478 C CA . HIS A 1 189 ? 32.180 11.354 -26.142 1.00 67.69 189 HIS A CA 1
ATOM 1479 C C . HIS A 1 189 ? 31.181 10.593 -27.040 1.00 67.69 189 HIS A C 1
ATOM 1481 O O . HIS A 1 189 ? 29.961 10.805 -26.998 1.00 67.69 189 HIS A O 1
ATOM 1487 N N . GLY A 1 190 ? 31.682 9.649 -27.837 1.00 62.34 190 GLY A N 1
ATOM 1488 C CA . GLY A 1 190 ? 30.906 8.729 -28.657 1.00 62.34 190 GLY A CA 1
ATOM 1489 C C . GLY A 1 190 ? 30.356 9.337 -29.940 1.00 62.34 190 GLY A C 1
ATOM 1490 O O . GLY A 1 190 ? 29.258 8.970 -30.370 1.00 62.34 190 GLY A O 1
ATOM 1491 N N . LYS A 1 191 ? 31.116 10.269 -30.520 1.00 72.56 191 LYS A N 1
ATOM 1492 C CA . LYS A 1 191 ? 30.923 10.766 -31.883 1.00 72.56 191 LYS A CA 1
ATOM 1493 C C . LYS A 1 191 ? 31.574 9.803 -32.893 1.00 72.56 191 LYS A C 1
ATOM 1495 O O . LYS A 1 191 ? 32.549 9.133 -32.538 1.00 72.56 191 LYS A O 1
ATOM 1500 N N . PRO A 1 192 ? 31.045 9.707 -34.127 1.00 73.31 192 PRO A N 1
ATOM 1501 C CA . PRO A 1 192 ? 31.675 8.914 -35.174 1.00 73.31 192 PRO A CA 1
ATOM 1502 C C . PRO A 1 192 ? 33.034 9.490 -35.584 1.00 73.31 192 PRO A C 1
ATOM 1504 O O . PRO A 1 192 ? 33.163 10.701 -35.738 1.00 73.31 192 PRO A O 1
ATOM 1507 N N . ASN A 1 193 ? 34.020 8.616 -35.775 1.00 73.44 193 ASN A N 1
ATOM 1508 C CA . ASN A 1 193 ? 35.342 8.930 -36.323 1.00 73.44 193 ASN A CA 1
ATOM 1509 C C . ASN A 1 193 ? 35.556 8.151 -37.639 1.00 73.44 193 ASN A C 1
ATOM 1511 O O . ASN A 1 193 ? 34.744 7.290 -37.979 1.00 73.44 193 ASN A O 1
ATOM 1515 N N . GLU A 1 194 ? 36.652 8.385 -38.360 1.00 68.44 194 GLU A N 1
ATOM 1516 C CA . GLU A 1 194 ? 36.956 7.739 -39.655 1.00 68.44 194 GLU A CA 1
ATOM 1517 C C . GLU A 1 194 ? 36.971 6.200 -39.597 1.00 68.44 194 GLU A C 1
ATOM 1519 O O . GLU A 1 194 ? 36.712 5.526 -40.590 1.00 68.44 194 GLU A O 1
ATOM 1524 N N . LYS A 1 195 ? 37.219 5.631 -38.411 1.00 67.19 195 LYS A N 1
ATOM 1525 C CA . LYS A 1 195 ? 37.245 4.182 -38.156 1.00 67.19 195 LYS A CA 1
ATOM 1526 C C . LYS A 1 195 ? 35.879 3.591 -37.786 1.00 67.19 195 LYS A C 1
ATOM 1528 O O . LYS A 1 195 ? 35.797 2.401 -37.487 1.00 67.19 195 LYS A O 1
ATOM 1533 N N . THR A 1 196 ? 34.806 4.386 -37.769 1.00 69.44 196 THR A N 1
ATOM 1534 C CA . THR A 1 196 ? 33.481 3.871 -37.401 1.00 69.44 196 THR A CA 1
ATOM 1535 C C . THR A 1 196 ? 32.870 2.994 -38.494 1.00 69.44 196 THR A C 1
ATOM 1537 O O . THR A 1 196 ? 32.842 3.384 -39.661 1.00 69.44 196 THR A O 1
ATOM 1540 N N . PRO A 1 197 ? 32.316 1.819 -38.144 1.00 69.50 197 PRO A N 1
ATOM 1541 C CA . PRO A 1 197 ? 31.625 0.985 -39.115 1.00 69.50 197 PRO A CA 1
ATOM 1542 C C . PRO A 1 197 ? 30.330 1.661 -39.589 1.00 69.50 197 PRO A C 1
ATOM 1544 O O . PRO A 1 197 ? 29.538 2.157 -38.786 1.00 69.50 197 PRO A O 1
ATOM 1547 N N . ALA A 1 198 ? 30.070 1.616 -40.900 1.00 64.94 198 ALA A N 1
ATOM 1548 C CA . ALA A 1 198 ? 28.885 2.217 -41.523 1.00 64.94 198 ALA A CA 1
ATOM 1549 C C . ALA A 1 198 ? 27.547 1.669 -40.977 1.00 64.94 198 ALA A C 1
ATOM 1551 O O . ALA A 1 198 ? 26.508 2.314 -41.129 1.00 64.94 198 ALA A O 1
ATOM 1552 N N . SER A 1 199 ? 27.564 0.503 -40.321 1.00 65.06 199 SER A N 1
ATOM 1553 C CA . SER A 1 199 ? 26.416 -0.067 -39.608 1.00 65.06 199 SER A CA 1
ATOM 1554 C C . SER A 1 199 ? 25.970 0.791 -38.417 1.00 65.06 199 SER A C 1
ATOM 1556 O O . SER A 1 199 ? 24.769 0.926 -38.207 1.00 65.06 199 SER A O 1
ATOM 1558 N N . TRP A 1 200 ? 26.899 1.436 -37.697 1.00 65.31 200 TRP A N 1
ATOM 1559 C CA . TRP A 1 200 ? 26.602 2.318 -36.557 1.00 65.31 200 TRP A CA 1
ATOM 1560 C C . TRP A 1 200 ? 25.909 3.620 -36.985 1.00 65.31 200 TRP A C 1
ATOM 1562 O O . TRP A 1 200 ? 25.022 4.122 -36.291 1.00 65.31 200 TRP A O 1
ATOM 1572 N N . THR A 1 201 ? 26.286 4.140 -38.156 1.00 62.78 201 THR A N 1
ATOM 1573 C CA . THR A 1 201 ? 25.719 5.362 -38.749 1.00 62.78 201 THR A CA 1
ATOM 1574 C C . THR A 1 201 ? 24.343 5.116 -39.377 1.00 62.78 201 THR A C 1
ATOM 1576 O O . THR A 1 201 ? 23.505 6.013 -39.369 1.00 62.78 201 THR A O 1
ATOM 1579 N N . LYS A 1 202 ? 24.090 3.906 -39.901 1.00 60.09 202 LYS A N 1
ATOM 1580 C CA . LYS A 1 202 ? 22.835 3.547 -40.589 1.00 60.09 202 LYS A CA 1
ATOM 1581 C C . LYS A 1 202 ? 21.754 2.961 -39.675 1.00 60.09 202 LYS A C 1
ATOM 1583 O O . LYS A 1 202 ? 20.580 3.094 -40.002 1.00 60.09 202 LYS A O 1
ATOM 1588 N N . SER A 1 203 ? 22.104 2.320 -38.555 1.00 54.09 203 SER A N 1
ATOM 1589 C CA . SER A 1 203 ? 21.102 1.763 -37.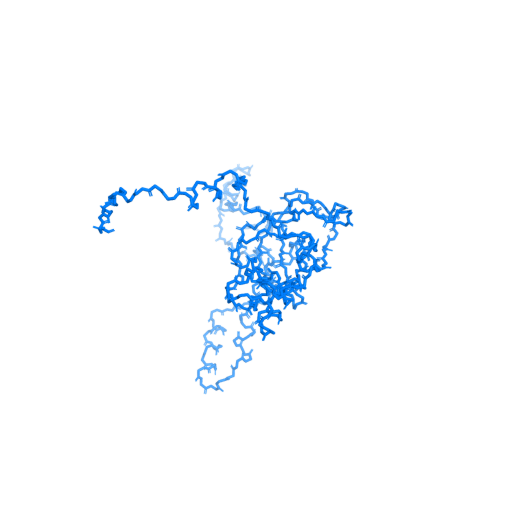633 1.00 54.09 203 SER A CA 1
ATOM 1590 C C . SER A 1 203 ? 20.375 2.889 -36.880 1.00 54.09 203 SER A C 1
ATOM 1592 O O . SER A 1 203 ? 20.973 3.582 -36.046 1.00 54.09 203 SER A O 1
ATOM 1594 N N . GLU A 1 204 ? 19.099 3.076 -37.222 1.00 52.75 204 GLU A N 1
ATOM 1595 C CA . GLU A 1 204 ? 18.159 4.107 -36.762 1.00 52.75 204 GLU A CA 1
ATOM 1596 C C . GLU A 1 204 ? 18.431 4.627 -35.348 1.00 52.75 204 GLU A C 1
ATOM 1598 O O . GLU A 1 204 ? 18.369 3.885 -34.370 1.00 52.75 204 GLU A O 1
ATOM 1603 N N . GLY A 1 205 ? 18.750 5.920 -35.241 1.00 47.16 205 GLY A N 1
ATOM 1604 C CA . GLY A 1 205 ? 18.824 6.672 -33.980 1.00 47.16 205 GLY A CA 1
ATOM 1605 C C . GLY A 1 205 ? 20.103 7.488 -33.766 1.00 47.16 205 GLY A C 1
ATOM 1606 O O . GLY A 1 205 ? 20.396 7.877 -32.637 1.00 47.16 205 GLY A O 1
ATOM 1607 N N . TYR A 1 206 ? 20.850 7.797 -34.832 1.00 45.97 206 TYR A N 1
ATOM 1608 C CA . TYR A 1 206 ? 21.528 9.091 -34.871 1.00 45.97 206 TYR A CA 1
ATOM 1609 C C . TYR A 1 206 ? 20.457 10.122 -35.232 1.00 45.97 206 TYR A C 1
ATOM 1611 O O . TYR A 1 206 ? 20.090 10.242 -36.396 1.00 45.97 206 TYR A O 1
ATOM 1619 N N . LEU A 1 207 ? 19.890 10.799 -34.231 1.00 46.47 207 LEU A N 1
ATOM 1620 C CA . LEU A 1 207 ? 19.132 12.022 -34.486 1.00 46.47 207 LEU A CA 1
ATOM 1621 C C . LEU A 1 207 ? 20.148 13.042 -35.012 1.00 46.47 207 LEU A C 1
ATOM 1623 O O . LEU A 1 207 ? 21.080 13.377 -34.271 1.00 46.47 207 LEU A O 1
ATOM 1627 N N . PRO A 1 208 ? 20.035 13.505 -36.271 1.00 46.97 208 PRO A N 1
ATOM 1628 C CA . PRO A 1 208 ? 20.855 14.606 -36.736 1.00 46.97 208 PRO A CA 1
ATOM 1629 C C . PRO A 1 208 ? 20.672 15.782 -35.769 1.00 46.97 208 PRO A C 1
ATOM 1631 O O . PRO A 1 208 ? 19.569 15.965 -35.242 1.00 46.97 208 PRO A O 1
ATOM 1634 N N . PRO A 1 209 ? 21.718 16.579 -35.497 1.00 44.62 209 PRO A N 1
ATOM 1635 C CA . PRO A 1 209 ? 21.516 17.837 -34.792 1.00 44.62 209 PRO A CA 1
ATOM 1636 C C . PRO A 1 209 ? 20.408 18.615 -35.517 1.00 44.62 209 PRO A C 1
ATOM 1638 O O . PRO A 1 209 ? 20.488 18.798 -36.726 1.00 44.62 209 PRO A O 1
ATOM 1641 N N . MET A 1 210 ? 19.369 19.049 -34.794 1.00 43.91 210 MET A N 1
ATOM 1642 C CA . MET A 1 210 ? 18.202 19.754 -35.364 1.00 43.91 210 MET A CA 1
ATOM 1643 C C . MET A 1 210 ? 18.532 21.140 -35.941 1.00 43.91 210 MET A C 1
ATOM 1645 O O . MET A 1 210 ? 17.641 21.890 -36.328 1.00 43.91 210 MET A O 1
ATOM 1649 N N . ILE A 1 211 ? 19.811 21.495 -35.991 1.00 47.94 211 ILE A N 1
ATOM 1650 C CA . ILE A 1 211 ? 20.291 22.680 -36.671 1.00 47.94 211 ILE A CA 1
ATOM 1651 C C . ILE A 1 211 ? 20.702 22.222 -38.069 1.00 47.94 211 ILE A C 1
ATOM 1653 O O . ILE A 1 211 ? 21.626 21.417 -38.212 1.00 47.94 211 ILE A O 1
ATOM 1657 N N . GLY A 1 212 ? 19.968 22.706 -39.074 1.00 41.62 212 GLY A N 1
ATOM 1658 C CA . GLY A 1 212 ? 20.197 22.405 -40.484 1.00 41.62 212 GLY A CA 1
ATOM 1659 C C . GLY A 1 212 ? 21.650 22.627 -40.907 1.00 41.62 212 GLY A C 1
ATOM 1660 O O . GLY A 1 212 ? 22.405 23.366 -40.269 1.00 41.62 212 GLY A O 1
ATOM 1661 N N . GLU A 1 213 ? 22.040 21.968 -41.996 1.00 47.97 213 GLU A N 1
ATOM 1662 C CA . GLU A 1 213 ? 23.409 21.945 -42.533 1.00 47.97 213 GLU A CA 1
ATOM 1663 C C . GLU A 1 213 ? 24.024 23.347 -42.725 1.00 47.97 213 GLU A C 1
ATOM 1665 O O . GLU A 1 213 ? 25.244 23.502 -42.656 1.00 47.97 213 GLU A O 1
ATOM 1670 N N . ASP A 1 214 ? 23.190 24.379 -42.848 1.00 43.78 214 ASP A N 1
ATOM 1671 C CA . ASP A 1 214 ? 23.589 25.775 -43.024 1.00 43.78 214 ASP A CA 1
ATOM 1672 C C . ASP A 1 214 ? 24.333 26.381 -41.823 1.00 43.78 214 ASP A C 1
ATOM 1674 O O . ASP A 1 214 ? 25.240 27.194 -42.009 1.00 43.78 214 ASP A O 1
ATOM 1678 N N . ALA A 1 215 ? 24.048 25.962 -40.583 1.00 42.09 215 ALA A N 1
ATOM 1679 C CA . ALA A 1 215 ? 24.766 26.514 -39.427 1.00 42.09 215 ALA A CA 1
ATOM 1680 C C . ALA A 1 215 ? 26.179 25.938 -39.270 1.00 42.09 215 ALA A C 1
ATOM 1682 O O . ALA A 1 215 ? 27.035 26.569 -38.655 1.00 42.09 215 ALA A O 1
ATOM 1683 N N . LYS A 1 216 ? 26.459 24.759 -39.847 1.00 44.00 216 LYS A N 1
ATOM 1684 C CA . LYS A 1 216 ? 27.823 24.208 -39.867 1.00 44.00 216 LYS A CA 1
ATOM 1685 C C . LYS A 1 216 ? 28.758 25.043 -40.737 1.00 44.00 216 LYS A C 1
ATOM 1687 O O . LYS A 1 216 ? 29.928 25.156 -40.387 1.00 44.00 216 LYS A O 1
ATOM 1692 N N . LYS A 1 217 ? 28.250 25.657 -41.813 1.00 41.53 217 LYS A N 1
ATOM 1693 C CA . LYS A 1 217 ? 29.035 26.591 -42.634 1.00 41.53 217 LYS A CA 1
ATOM 1694 C C . LYS A 1 217 ? 29.361 27.874 -41.868 1.00 41.53 217 LYS A C 1
ATOM 1696 O O . LYS A 1 217 ? 30.518 28.270 -41.847 1.00 41.53 217 LYS A O 1
ATOM 1701 N N . ARG A 1 218 ? 28.394 28.436 -41.126 1.00 40.34 218 ARG A N 1
ATOM 1702 C CA . ARG A 1 218 ? 28.619 29.624 -40.273 1.00 40.34 218 ARG A CA 1
ATOM 1703 C C . ARG A 1 218 ? 29.610 29.418 -39.127 1.00 40.34 218 ARG A C 1
ATOM 1705 O O . ARG A 1 218 ? 30.206 30.379 -38.678 1.00 40.34 218 ARG A O 1
ATOM 1712 N N . VAL A 1 219 ? 29.776 28.193 -38.629 1.00 45.41 219 VAL A N 1
ATOM 1713 C CA . VAL A 1 219 ? 30.767 27.903 -37.574 1.00 45.41 219 VAL A CA 1
ATOM 1714 C C . VAL A 1 219 ? 32.160 27.623 -38.161 1.00 45.41 219 VAL A C 1
ATOM 1716 O O . VAL A 1 219 ? 33.156 27.757 -37.458 1.00 45.41 219 VAL A O 1
ATOM 1719 N N . GLN A 1 220 ? 32.250 27.238 -39.439 1.00 44.56 220 GLN A N 1
ATOM 1720 C CA . GLN A 1 220 ? 33.528 27.011 -40.129 1.00 44.56 220 GLN A CA 1
ATOM 1721 C C . GLN A 1 220 ? 34.125 28.299 -40.715 1.00 44.56 220 GLN A C 1
ATOM 1723 O O . GLN A 1 220 ? 35.346 28.435 -40.740 1.00 44.56 220 GLN A O 1
ATOM 1728 N N . GLU A 1 221 ? 33.293 29.252 -41.135 1.00 36.69 221 GLU A N 1
ATOM 1729 C CA . GLU A 1 221 ? 33.712 30.608 -41.505 1.00 36.69 221 GLU A CA 1
ATOM 1730 C C . GLU A 1 221 ? 33.557 31.516 -40.280 1.00 36.69 221 GLU A C 1
ATOM 1732 O O . GLU A 1 221 ? 32.484 32.044 -40.014 1.00 36.69 221 GLU A O 1
ATOM 1737 N N . GLY A 1 222 ? 34.619 31.606 -39.473 1.00 41.44 222 GLY A N 1
ATOM 1738 C CA . GLY A 1 222 ? 34.604 32.300 -38.187 1.00 41.44 222 GLY A CA 1
ATOM 1739 C C . GLY A 1 222 ? 34.179 33.769 -38.272 1.00 41.44 222 GLY A C 1
ATOM 1740 O O . GLY A 1 222 ? 34.726 34.538 -39.061 1.00 41.44 222 GLY A O 1
ATOM 1741 N N . GLU A 1 223 ? 33.265 34.161 -37.386 1.00 29.53 223 GLU A N 1
ATOM 1742 C CA . GLU A 1 223 ? 33.033 35.556 -37.005 1.00 29.53 223 GLU A CA 1
ATOM 1743 C C . GLU A 1 223 ? 33.611 35.820 -35.598 1.00 29.53 223 GLU A C 1
ATOM 1745 O O . GLU A 1 223 ? 33.687 34.890 -34.785 1.00 29.53 223 GLU A O 1
ATOM 1750 N N . PRO A 1 224 ? 34.096 37.048 -35.327 1.00 31.03 224 PRO A N 1
ATOM 1751 C CA . PRO A 1 224 ? 35.026 37.353 -34.241 1.00 31.03 224 PRO A CA 1
ATOM 1752 C C . PRO A 1 224 ? 34.339 37.446 -32.873 1.00 31.03 224 PRO A C 1
ATOM 1754 O O . PRO A 1 224 ? 33.138 37.682 -32.782 1.00 31.03 224 PRO A O 1
ATOM 1757 N N . GLU A 1 225 ? 35.134 37.282 -31.810 1.00 39.44 225 GLU A N 1
ATOM 1758 C CA . GLU A 1 225 ? 34.730 37.458 -30.411 1.00 39.44 225 GLU A CA 1
ATOM 1759 C C . GLU A 1 225 ? 33.992 38.788 -30.180 1.00 39.44 225 GLU A C 1
ATOM 1761 O O . GLU A 1 225 ? 34.580 39.858 -30.332 1.00 39.44 225 GLU A O 1
ATOM 1766 N N . GLU A 1 226 ? 32.741 38.715 -29.716 1.00 28.83 226 GLU A N 1
ATOM 1767 C CA . GLU A 1 226 ? 32.095 39.806 -28.985 1.00 28.83 226 GLU A CA 1
ATOM 1768 C C . GLU A 1 226 ? 31.717 39.348 -27.567 1.00 28.83 226 GLU A C 1
ATOM 1770 O O . GLU A 1 226 ? 30.952 38.409 -27.344 1.00 28.83 226 GLU A O 1
ATOM 1775 N N . ASP A 1 227 ? 32.364 40.038 -26.631 1.00 29.38 227 ASP A N 1
ATOM 1776 C CA . ASP A 1 227 ? 32.226 40.141 -25.183 1.00 29.38 227 ASP A CA 1
ATOM 1777 C C . ASP A 1 227 ? 31.095 39.391 -24.455 1.00 29.38 227 ASP A C 1
ATOM 1779 O O . ASP A 1 227 ? 29.895 39.637 -24.593 1.00 29.38 227 ASP A O 1
ATOM 1783 N N . ALA A 1 228 ? 31.526 38.572 -23.494 1.00 31.34 228 ALA A N 1
ATOM 1784 C CA . ALA A 1 228 ? 30.693 38.004 -22.446 1.00 31.34 228 ALA A CA 1
ATOM 1785 C C . ALA A 1 228 ? 30.110 39.085 -21.506 1.00 31.34 228 ALA A C 1
ATOM 1787 O O . ALA A 1 228 ? 30.874 39.830 -20.880 1.00 31.34 228 ALA A O 1
ATOM 1788 N N . PRO A 1 229 ? 28.792 39.098 -21.226 1.00 31.72 229 PRO A N 1
ATOM 1789 C CA . PRO A 1 229 ? 28.291 39.763 -20.035 1.00 31.72 229 PRO A CA 1
ATOM 1790 C C . PRO A 1 229 ? 28.525 38.867 -18.809 1.00 31.72 229 PRO A C 1
ATOM 1792 O O . PRO A 1 229 ? 27.896 37.824 -18.626 1.00 31.72 229 PRO A O 1
ATOM 1795 N N . LYS A 1 230 ? 29.447 39.308 -17.943 1.00 45.56 230 LYS A N 1
ATOM 1796 C CA . LYS A 1 230 ? 29.662 38.802 -16.576 1.00 45.56 230 LYS A CA 1
ATOM 1797 C C . LYS A 1 230 ? 28.323 38.684 -15.833 1.00 45.56 230 LYS A C 1
ATOM 1799 O O . LYS A 1 230 ? 27.772 39.695 -15.403 1.00 45.56 230 LYS A O 1
ATOM 1804 N N . SER A 1 231 ? 27.824 37.467 -15.611 1.00 33.81 231 SER A N 1
ATOM 1805 C CA . SER A 1 231 ? 26.690 37.249 -14.710 1.00 33.81 231 SER A CA 1
ATOM 1806 C C . SER A 1 231 ? 27.176 37.106 -13.268 1.00 33.81 231 SER A C 1
ATOM 1808 O O . SER A 1 231 ? 27.964 36.219 -12.933 1.00 33.81 231 SER A O 1
ATOM 1810 N N . LEU A 1 232 ? 26.694 38.033 -12.443 1.00 35.78 232 LEU A N 1
ATOM 1811 C CA . LEU A 1 232 ? 26.932 38.193 -11.018 1.00 35.78 232 LEU A CA 1
ATOM 1812 C C . LEU A 1 232 ? 26.757 36.896 -10.214 1.00 35.78 232 LEU A C 1
ATOM 1814 O O . LEU A 1 232 ? 25.754 36.199 -10.340 1.00 35.78 232 LEU A O 1
ATOM 1818 N N . LYS A 1 233 ? 27.681 36.682 -9.271 1.00 34.16 233 LYS A N 1
ATOM 1819 C CA . LYS A 1 233 ? 27.434 35.890 -8.064 1.00 34.16 233 LYS A CA 1
ATOM 1820 C C . LYS A 1 233 ? 26.333 36.555 -7.233 1.00 34.16 233 LYS A C 1
ATOM 1822 O O . LYS A 1 233 ? 26.521 37.695 -6.806 1.00 34.16 233 LYS A O 1
ATOM 1827 N N . ARG A 1 234 ? 25.269 35.812 -6.938 1.00 35.38 234 ARG A N 1
ATOM 1828 C CA . ARG A 1 234 ? 24.586 35.790 -5.640 1.00 35.38 234 ARG A CA 1
ATOM 1829 C C . ARG A 1 234 ? 24.112 34.374 -5.371 1.00 35.38 234 ARG A C 1
ATOM 1831 O O . ARG A 1 234 ? 23.581 33.765 -6.321 1.00 35.38 234 ARG A O 1
#